Protein AF-0000000078761028 (afdb_homodimer)

Solvent-accessible surface area (backbone atoms only — not comparable to full-atom values): 10478 Å² total; per-residue (Å²): 127,67,37,45,77,44,67,28,71,62,29,51,51,52,59,69,65,50,77,54,60,71,60,47,49,50,52,49,43,47,51,65,65,37,38,23,63,46,59,79,76,40,43,75,42,60,78,96,41,53,74,32,29,34,44,70,53,78,54,96,90,40,52,33,35,38,33,29,37,80,46,75,44,48,38,28,45,30,59,42,62,46,50,54,74,64,35,64,63,52,48,54,72,73,99,128,68,38,45,78,42,68,29,72,62,29,52,51,52,58,69,64,51,77,55,60,70,62,47,50,52,52,48,43,46,51,63,64,36,39,22,60,46,59,80,77,40,45,74,44,61,78,98,42,51,74,32,30,35,43,70,52,79,53,95,90,39,52,33,35,37,32,31,38,80,44,76,46,48,38,28,45,31,58,41,62,45,50,53,75,65,37,64,64,53,46,55,73,72,99

Organism: Enterococcus faecium (strain ATCC BAA-472 / TX0016 / DO) (NCBI:txid333849)

Sequence (190 aa):
MAYEIVPSKHVIKYLKKLKEKPLKEKFLNLIYDEIAIDPYKGEQKTGDLSGIWSSGFKYAGTTYRVAYEIIENKVIPVLLCGTHENFYEQLKKLIMAYEIVPSKHVIKYLKKLKEKPLKEKFLNLIYDEIAIDPYKGEQKTGDLSGIWSSGFKYAGTTYRVAYEIIENKVIPVLLCGTHENFYEQLKKLI

pLDDT: mean 96.74, std 3.89, range [65.5, 98.88]

Secondary structure (DSSP, 8-state):
-PPEEEE-HHHHHHHHH---HHHHHHHHIIIIIIITT-GGGSEE--GGGTTEEEEEEEETTEEEEEEEE-EEEEEEEEEEEEESTTHHHHHHHH-/-PPEEEE-HHHHHHHHH---HHHHHHHHIIIIIIITT-GGGSEE--GGGTT-EEEEEEETTEEEEEEE--EEEEEEEEEEEEESTTHHHHHHHH-

Nearest PDB structures (foldseek):
  3g5o-assembly1_C  TM=7.279E-01  e=5.228E-02  Mycobacterium tuberculosis H37Rv
  5vod-assembly1_E  TM=2.654E-01  e=1.467E+00  Human herpesvirus 5 strain Merlin
  8sok-assembly1_B  TM=3.643E-01  e=9.490E+00  Homo sapiens
  3g5o-assembly1_C  TM=7.276E-01  e=5.228E-02  Mycobacterium tuberculosis H37Rv
  5vod-assembly1_E  TM=2.654E-01  e=1.467E+00  Human herpesvirus 5 strain Merlin

Structure (mmCIF, N/CA/C/O backbone):
data_AF-0000000078761028-model_v1
#
loop_
_entity.id
_entity.type
_entity.pdbx_description
1 polymer 'Addiction module toxin RelE'
#
loop_
_atom_site.group_PDB
_atom_site.id
_atom_site.type_symbol
_atom_site.label_atom_id
_atom_site.label_alt_id
_atom_site.label_comp_id
_atom_site.label_asym_id
_atom_site.label_entity_id
_atom_site.label_seq_id
_atom_site.pdbx_PDB_ins_code
_atom_site.Cartn_x
_atom_site.Cartn_y
_atom_site.Cartn_z
_atom_site.occupancy
_atom_site.B_iso_or_equiv
_atom_site.auth_seq_id
_atom_site.auth_comp_id
_atom_site.auth_asym_id
_atom_site.auth_atom_id
_atom_site.pdbx_PDB_model_num
ATOM 1 N N . MET A 1 1 ? 7.352 0.617 -8.906 1 65.5 1 MET A N 1
ATOM 2 C CA . MET A 1 1 ? 8 -0.235 -7.91 1 65.5 1 MET A CA 1
ATOM 3 C C . MET A 1 1 ? 7.34 -1.606 -7.852 1 65.5 1 MET A C 1
ATOM 5 O O . MET A 1 1 ? 6.145 -1.735 -8.133 1 65.5 1 MET A O 1
ATOM 9 N N . ALA A 1 2 ? 8.219 -2.648 -7.75 1 84.44 2 ALA A N 1
ATOM 10 C CA . ALA A 1 2 ? 7.719 -4.023 -7.77 1 84.44 2 ALA A CA 1
ATOM 11 C C . ALA A 1 2 ? 6.965 -4.352 -6.48 1 84.44 2 ALA A C 1
ATOM 13 O O . ALA A 1 2 ? 7.207 -3.736 -5.441 1 84.44 2 ALA A O 1
ATOM 14 N N . TYR A 1 3 ? 5.824 -5.113 -6.762 1 96.56 3 TYR A N 1
ATOM 15 C 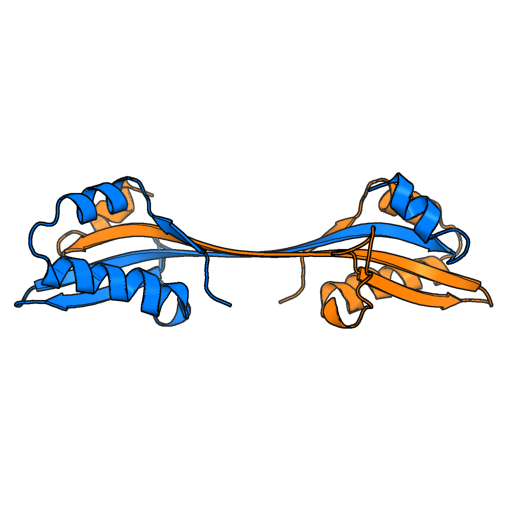CA . TYR A 1 3 ? 5.086 -5.621 -5.609 1 96.56 3 TYR A CA 1
ATOM 16 C C . TYR A 1 3 ? 5.918 -6.641 -4.84 1 96.56 3 TYR A C 1
ATOM 18 O O . TYR A 1 3 ? 6.727 -7.363 -5.426 1 96.56 3 TYR A O 1
ATOM 26 N N . GLU A 1 4 ? 5.762 -6.598 -3.508 1 97 4 GLU A N 1
ATOM 27 C CA . GLU A 1 4 ? 6.312 -7.68 -2.697 1 97 4 GLU A CA 1
ATOM 28 C C . GLU A 1 4 ? 5.492 -8.961 -2.85 1 97 4 GLU A C 1
ATOM 30 O O . GLU A 1 4 ? 4.285 -8.961 -2.609 1 97 4 GLU A O 1
ATOM 35 N N . ILE A 1 5 ? 6.18 -10.039 -3.205 1 98.62 5 ILE A N 1
ATOM 36 C CA . ILE A 1 5 ? 5.512 -11.328 -3.379 1 98.62 5 ILE A CA 1
ATOM 37 C C . ILE A 1 5 ? 5.5 -12.086 -2.053 1 98.62 5 ILE A C 1
ATOM 39 O O . ILE A 1 5 ? 6.531 -12.211 -1.392 1 98.62 5 ILE A O 1
ATOM 43 N N . VAL A 1 6 ? 4.316 -12.625 -1.673 1 98.44 6 VAL A N 1
ATOM 44 C CA . VAL A 1 6 ? 4.152 -13.453 -0.478 1 98.44 6 VAL A CA 1
ATOM 45 C C . VAL A 1 6 ? 3.445 -14.758 -0.84 1 98.44 6 VAL A C 1
ATOM 47 O O . VAL A 1 6 ? 2.217 -14.844 -0.779 1 98.44 6 VAL A O 1
ATOM 50 N N . PRO A 1 7 ? 4.219 -15.727 -1.117 1 98.62 7 PRO A N 1
ATOM 51 C CA . PRO A 1 7 ? 3.615 -17.016 -1.486 1 98.62 7 PRO A CA 1
ATOM 52 C C . PRO A 1 7 ? 3.006 -17.75 -0.292 1 98.62 7 PRO A C 1
ATOM 54 O O . PRO A 1 7 ? 3.564 -17.703 0.808 1 98.62 7 PRO A O 1
ATOM 57 N N . SER A 1 8 ? 1.875 -18.375 -0.513 1 98.31 8 SER A N 1
ATOM 58 C CA . SER A 1 8 ? 1.268 -19.219 0.511 1 98.31 8 SER A CA 1
ATOM 59 C C . SER A 1 8 ? 2.088 -20.484 0.745 1 98.31 8 SER A C 1
ATOM 61 O O . SER A 1 8 ? 2.959 -20.828 -0.06 1 98.31 8 SER A O 1
ATOM 63 N N . LYS A 1 9 ? 1.746 -21.188 1.805 1 97.12 9 LYS A N 1
ATOM 64 C CA . LYS A 1 9 ? 2.41 -22.453 2.074 1 97.12 9 LYS A CA 1
ATOM 65 C C . LYS A 1 9 ? 2.166 -23.453 0.947 1 97.12 9 LYS A C 1
ATOM 67 O O . LYS A 1 9 ? 3.059 -24.219 0.589 1 97.12 9 LYS A O 1
ATOM 72 N N . HIS A 1 10 ? 0.993 -23.391 0.445 1 97.06 10 HIS A N 1
ATOM 73 C CA . HIS A 1 10 ? 0.64 -24.281 -0.651 1 97.06 10 HIS A CA 1
ATOM 74 C C . HIS A 1 10 ? 1.514 -24.031 -1.874 1 97.06 10 HIS A C 1
ATOM 76 O O . HIS A 1 10 ? 1.981 -24.969 -2.516 1 97.06 10 HIS A O 1
ATOM 82 N N . VAL A 1 11 ? 1.75 -22.812 -2.119 1 98.44 11 VAL A N 1
ATOM 83 C CA . VAL A 1 11 ? 2.541 -22.422 -3.281 1 98.44 11 VAL A CA 1
ATOM 84 C C . VAL A 1 11 ? 4.004 -22.812 -3.066 1 98.44 11 VAL A C 1
ATOM 86 O O . VAL A 1 11 ? 4.641 -23.375 -3.963 1 98.44 11 VAL A O 1
ATOM 89 N N . ILE A 1 12 ? 4.469 -22.547 -1.862 1 98.19 12 ILE A N 1
ATOM 90 C CA . ILE A 1 12 ? 5.852 -22.891 -1.537 1 98.19 12 ILE A CA 1
ATOM 91 C C . ILE A 1 12 ? 6.066 -24.391 -1.681 1 98.19 12 ILE A C 1
ATOM 93 O O . ILE A 1 12 ? 7.027 -24.828 -2.32 1 98.19 12 ILE A O 1
ATOM 97 N N . LYS A 1 13 ? 5.191 -25.109 -1.184 1 97.31 13 LYS A N 1
ATOM 98 C CA . LYS A 1 13 ? 5.309 -26.562 -1.24 1 97.31 13 LYS A CA 1
ATOM 99 C C . LYS A 1 13 ? 5.23 -27.062 -2.678 1 97.31 13 LYS A C 1
ATOM 101 O O . LYS A 1 13 ? 6 -27.938 -3.08 1 97.31 13 LYS A O 1
ATOM 106 N N . TYR A 1 14 ? 4.301 -26.547 -3.375 1 97.81 14 TYR A N 1
ATOM 107 C CA . TYR A 1 14 ? 4.113 -2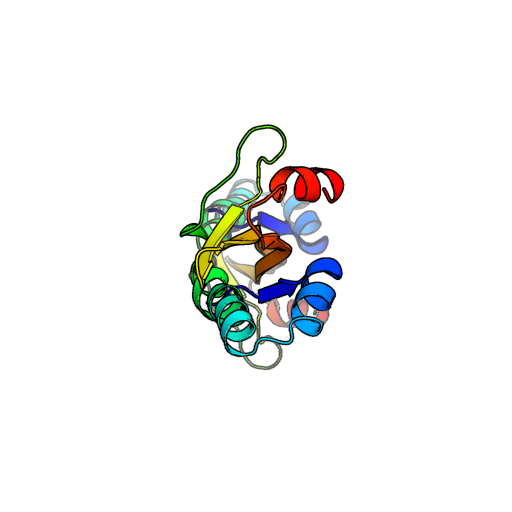6.969 -4.762 1 97.81 14 TYR A CA 1
ATOM 108 C C . TYR A 1 14 ? 5.387 -26.734 -5.574 1 97.81 14 TYR A C 1
ATOM 110 O O . TYR A 1 14 ? 5.852 -27.641 -6.27 1 97.81 14 TYR A O 1
ATOM 118 N N . LEU A 1 15 ? 5.98 -25.625 -5.465 1 97.88 15 LEU A N 1
ATOM 119 C CA . LEU A 1 15 ? 7.148 -25.266 -6.258 1 97.88 15 LEU A CA 1
ATOM 120 C C . LEU A 1 15 ? 8.375 -26.062 -5.82 1 97.88 15 LEU A C 1
ATOM 122 O O . LEU A 1 15 ? 9.211 -26.422 -6.648 1 97.88 15 LEU A O 1
ATOM 126 N N . LYS A 1 16 ? 8.406 -26.297 -4.535 1 96.94 16 LYS A N 1
ATOM 127 C CA . LYS A 1 16 ? 9.531 -27.078 -4.008 1 96.94 16 LYS A CA 1
ATOM 128 C C . LYS A 1 16 ? 9.516 -28.5 -4.539 1 96.94 16 LYS A C 1
ATOM 130 O O . LYS A 1 16 ? 10.57 -29.094 -4.766 1 96.94 16 LYS A O 1
ATOM 135 N N . LYS A 1 17 ? 8.383 -28.922 -4.812 1 96.69 17 LYS A N 1
ATOM 136 C CA . LYS A 1 17 ? 8.219 -30.328 -5.203 1 96.69 17 LYS A CA 1
ATOM 137 C C . LYS A 1 17 ? 8.375 -30.5 -6.711 1 96.69 17 LYS A C 1
ATOM 139 O O . LYS A 1 17 ? 8.539 -31.609 -7.199 1 96.69 17 LYS A O 1
ATOM 144 N N . LEU A 1 18 ? 8.352 -29.5 -7.336 1 96.5 18 LEU A N 1
ATOM 145 C CA . LEU A 1 18 ? 8.438 -29.578 -8.789 1 96.5 18 LEU A CA 1
ATOM 146 C C . LEU A 1 18 ? 9.836 -30 -9.234 1 96.5 18 LEU A C 1
ATOM 148 O O . LEU A 1 18 ? 10.805 -29.281 -9.008 1 96.5 18 LEU A O 1
ATOM 152 N N . LYS A 1 19 ? 9.953 -31.062 -9.891 1 95 19 LYS A N 1
ATOM 153 C CA . LYS A 1 19 ? 11.242 -31.641 -10.289 1 95 19 LYS A CA 1
ATOM 154 C C . LYS A 1 19 ? 11.656 -31.141 -11.672 1 95 19 LYS A C 1
ATOM 156 O O . LYS A 1 19 ? 12.852 -31.031 -11.969 1 95 19 LYS A O 1
ATOM 161 N N . GLU A 1 20 ? 10.672 -30.875 -12.445 1 96.69 20 GLU A N 1
ATOM 162 C CA . GLU A 1 20 ? 10.953 -30.391 -13.797 1 96.69 20 GLU A CA 1
ATOM 163 C C . GLU A 1 20 ? 11.422 -28.938 -13.773 1 96.69 20 GLU A C 1
ATOM 165 O O . GLU A 1 20 ? 10.609 -28.016 -13.656 1 96.69 20 GLU A O 1
ATOM 170 N N . LYS A 1 21 ? 12.641 -28.688 -14.008 1 97 21 LYS A N 1
ATOM 171 C CA . LYS A 1 21 ? 13.281 -27.391 -13.82 1 97 21 LYS A CA 1
ATOM 172 C C . LYS A 1 21 ? 12.688 -26.344 -14.773 1 97 21 LYS A C 1
ATOM 174 O O . LYS A 1 21 ? 12.367 -25.234 -14.359 1 97 21 LYS A O 1
ATOM 179 N N . PRO A 1 22 ? 12.523 -26.719 -16.016 1 97.88 22 PRO A N 1
ATOM 180 C CA . PRO A 1 22 ? 11.969 -25.719 -16.922 1 97.88 22 PRO A CA 1
ATOM 181 C C . PRO A 1 22 ? 10.57 -25.266 -16.5 1 97.88 22 PRO A C 1
ATOM 183 O O . PRO A 1 22 ? 10.242 -24.078 -16.625 1 97.88 22 PRO A O 1
ATOM 186 N N . LEU A 1 23 ? 9.805 -26.188 -16.109 1 98.19 23 LEU A N 1
ATOM 187 C CA . LEU A 1 23 ? 8.469 -25.859 -15.633 1 98.19 23 LEU A CA 1
ATOM 188 C C . LEU A 1 23 ? 8.539 -24.953 -14.398 1 98.19 23 LEU A C 1
ATOM 190 O O . LEU A 1 23 ? 7.816 -23.953 -14.312 1 98.19 23 LEU A O 1
ATOM 194 N N . LYS A 1 24 ? 9.359 -25.25 -13.492 1 98.25 24 LYS A N 1
ATOM 195 C CA . LYS A 1 24 ? 9.547 -24.438 -12.297 1 98.25 24 LYS A CA 1
ATOM 196 C C . LYS A 1 24 ? 9.953 -23.016 -12.656 1 98.25 24 LYS A C 1
ATOM 198 O O . LYS A 1 24 ? 9.438 -22.062 -12.086 1 98.25 24 LYS A O 1
ATOM 203 N N . GLU A 1 25 ? 10.82 -22.938 -13.602 1 98.19 25 GLU A N 1
ATOM 204 C CA . GLU A 1 25 ? 11.289 -21.625 -14.039 1 98.19 25 GLU A CA 1
ATOM 205 C C . GLU A 1 25 ? 10.156 -20.797 -14.633 1 98.19 25 GLU A C 1
ATOM 207 O O . GLU A 1 25 ? 10.109 -19.578 -14.461 1 98.19 25 GLU A O 1
ATOM 212 N N . LYS A 1 26 ? 9.312 -21.469 -15.297 1 98.62 26 LYS A N 1
ATOM 213 C CA . LYS A 1 26 ? 8.164 -20.766 -15.852 1 98.62 26 LYS A CA 1
ATOM 214 C C . LYS A 1 26 ? 7.289 -20.172 -14.75 1 98.62 26 LYS A C 1
ATOM 216 O O . LYS A 1 26 ? 6.828 -19.031 -14.859 1 98.62 26 LYS A O 1
ATOM 221 N N . PHE A 1 27 ? 7.062 -20.938 -13.734 1 98.75 27 PHE A N 1
ATOM 222 C CA . PHE A 1 27 ? 6.305 -20.438 -12.594 1 98.75 27 PHE A CA 1
ATOM 223 C C . PHE A 1 27 ? 7.012 -19.234 -11.969 1 98.75 27 PHE A C 1
ATOM 225 O O . PHE A 1 27 ? 6.387 -18.203 -11.719 1 98.75 27 PHE A O 1
ATOM 232 N N . LEU A 1 28 ? 8.266 -19.375 -11.766 1 98.38 28 LEU A N 1
ATOM 233 C CA . LEU A 1 28 ? 9.031 -18.328 -11.102 1 98.38 28 LEU A CA 1
ATOM 234 C C . LEU A 1 28 ? 9.055 -17.047 -11.938 1 98.38 28 LEU A C 1
ATOM 236 O O . LEU A 1 28 ? 8.898 -15.953 -11.406 1 98.38 28 LEU A O 1
ATOM 240 N N . ASN A 1 29 ? 9.219 -17.219 -13.195 1 98.62 29 ASN A N 1
ATOM 241 C CA . ASN A 1 29 ? 9.195 -16.062 -14.086 1 98.62 29 ASN A CA 1
ATOM 242 C C . ASN A 1 29 ? 7.836 -15.359 -14.047 1 98.62 29 ASN A C 1
ATOM 244 O O . ASN A 1 29 ? 7.77 -14.133 -13.969 1 98.62 29 ASN A O 1
ATOM 248 N N . LEU A 1 30 ? 6.793 -16.141 -14.109 1 98.75 30 LEU A N 1
ATOM 249 C CA . LEU A 1 30 ? 5.457 -15.562 -14.07 1 98.75 30 LEU A CA 1
ATOM 250 C C . LEU A 1 30 ? 5.234 -14.797 -12.773 1 98.75 30 LEU A C 1
ATOM 252 O O . LEU A 1 30 ? 4.742 -13.664 -12.797 1 98.75 30 LEU A O 1
ATOM 256 N N . ILE A 1 31 ? 5.652 -15.359 -11.672 1 98.62 31 ILE A N 1
ATOM 257 C CA . ILE A 1 31 ? 5.352 -14.797 -10.359 1 98.62 31 ILE A CA 1
ATOM 258 C C . ILE A 1 31 ? 6.246 -13.586 -10.094 1 98.62 31 ILE A C 1
ATOM 260 O O . ILE A 1 31 ? 5.754 -12.508 -9.742 1 98.62 31 ILE A O 1
ATOM 264 N N . TYR A 1 32 ? 7.516 -13.672 -10.414 1 98.19 32 TYR A N 1
ATOM 265 C CA . TYR A 1 32 ? 8.453 -12.672 -9.906 1 98.19 32 TYR A CA 1
ATOM 266 C C . TYR A 1 32 ? 8.828 -11.672 -10.992 1 98.19 32 TYR A C 1
ATOM 268 O O . TYR A 1 32 ? 9.242 -10.547 -10.695 1 98.19 32 TYR A O 1
ATOM 276 N N . ASP A 1 33 ? 8.609 -12.039 -12.211 1 97.81 33 ASP A N 1
ATOM 277 C CA . ASP A 1 33 ? 9.008 -11.148 -13.289 1 97.81 33 ASP A CA 1
ATOM 278 C C . ASP A 1 33 ? 7.793 -10.516 -13.961 1 97.81 33 ASP A C 1
ATOM 280 O O . ASP A 1 33 ? 7.914 -9.492 -14.641 1 97.81 33 ASP A O 1
ATOM 284 N N . GLU A 1 34 ? 6.719 -11.125 -13.805 1 98.25 34 GLU A N 1
ATOM 285 C CA . GLU A 1 34 ? 5.539 -10.578 -14.469 1 98.25 34 GLU A CA 1
ATOM 286 C C . GLU A 1 34 ? 4.535 -10.047 -13.453 1 98.25 34 GLU A C 1
ATOM 288 O O . GLU A 1 34 ? 4.309 -8.836 -13.375 1 98.25 34 GLU A O 1
ATOM 293 N N . ILE A 1 35 ? 4.078 -10.883 -12.578 1 98.5 35 ILE A N 1
ATOM 294 C CA . ILE A 1 35 ? 3.035 -10.492 -11.633 1 98.5 35 ILE A CA 1
ATOM 295 C C . ILE A 1 35 ? 3.578 -9.445 -10.664 1 98.5 35 ILE A C 1
ATOM 297 O O . ILE A 1 35 ? 2.91 -8.445 -10.391 1 98.5 35 ILE A O 1
ATOM 301 N N . ALA A 1 36 ? 4.762 -9.672 -10.234 1 98.25 36 ALA A N 1
ATOM 302 C CA . ALA A 1 36 ? 5.367 -8.734 -9.289 1 98.25 36 ALA A CA 1
ATOM 303 C C . ALA A 1 36 ? 5.496 -7.344 -9.898 1 98.25 36 ALA A C 1
ATOM 305 O O . ALA A 1 36 ? 5.461 -6.34 -9.188 1 98.25 36 ALA A O 1
ATOM 306 N N . ILE A 1 37 ? 5.637 -7.262 -11.203 1 97.12 37 ILE A N 1
ATOM 307 C CA . ILE A 1 37 ? 5.898 -6 -11.891 1 97.12 37 ILE A CA 1
ATOM 308 C C . ILE A 1 37 ? 4.574 -5.336 -12.266 1 97.12 37 ILE A C 1
ATOM 310 O O . ILE A 1 37 ? 4.387 -4.137 -12.031 1 97.12 37 ILE A O 1
ATOM 314 N N . ASP A 1 38 ? 3.695 -6.121 -12.82 1 97.44 38 ASP A N 1
ATOM 315 C CA . ASP A 1 38 ? 2.377 -5.617 -13.195 1 97.44 38 ASP A CA 1
ATOM 316 C C . ASP A 1 38 ? 1.302 -6.68 -12.992 1 97.44 38 ASP A C 1
ATOM 318 O O . ASP A 1 38 ? 0.923 -7.379 -13.93 1 97.44 38 ASP A O 1
ATOM 322 N N . PRO A 1 39 ? 0.761 -6.645 -11.789 1 98.12 39 PRO A N 1
ATOM 323 C CA . PRO A 1 39 ? -0.219 -7.684 -11.469 1 98.12 39 PRO A CA 1
ATOM 324 C C . PRO A 1 39 ? -1.55 -7.48 -12.188 1 98.12 39 PRO A C 1
ATOM 326 O O . PRO A 1 39 ? -2.377 -8.398 -12.234 1 98.12 39 PRO A O 1
ATOM 329 N N . TYR A 1 40 ? -1.711 -6.359 -12.797 1 97.69 40 TYR A N 1
ATOM 330 C CA . TYR A 1 40 ? -3.004 -6.043 -13.391 1 97.69 40 TYR A CA 1
ATOM 331 C C . TYR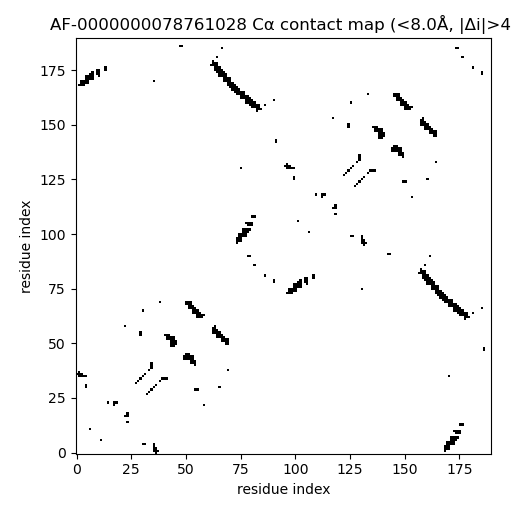 A 1 40 ? -3.109 -6.609 -14.805 1 97.69 40 TYR A C 1
ATOM 333 O O . TYR A 1 40 ? -4.148 -6.477 -15.453 1 97.69 40 TYR A O 1
ATOM 341 N N . LYS A 1 41 ? -2.07 -7.281 -15.219 1 97.75 41 LYS A N 1
ATOM 342 C CA . LYS A 1 41 ? -2.109 -7.953 -16.516 1 97.75 41 LYS A CA 1
ATOM 343 C C . LYS A 1 41 ? -2.896 -9.258 -16.438 1 97.75 41 LYS A C 1
ATOM 345 O O . LYS A 1 41 ? -3.293 -9.812 -17.453 1 97.75 41 LYS A O 1
ATOM 350 N N . GLY A 1 42 ? -3.043 -9.711 -15.211 1 98.25 42 GLY A N 1
ATOM 351 C CA . GLY A 1 42 ? -3.834 -10.922 -15.023 1 98.25 42 GLY A CA 1
ATOM 352 C C . GLY A 1 42 ? -5.324 -10.68 -15.172 1 98.25 42 GLY A C 1
ATOM 353 O O . GLY A 1 42 ? -5.75 -9.602 -15.578 1 98.25 42 GLY A O 1
ATOM 354 N N . GLU A 1 43 ? -6.016 -11.75 -14.852 1 97.88 43 GLU A N 1
ATOM 355 C CA . GLU A 1 43 ? -7.469 -11.688 -14.953 1 97.88 43 GLU A CA 1
ATOM 356 C C . GLU A 1 43 ? -8.125 -11.625 -13.578 1 97.88 43 GLU A C 1
ATOM 358 O O . GLU A 1 43 ? -7.84 -12.453 -12.711 1 97.88 43 GLU A O 1
ATOM 363 N N . GLN A 1 44 ? -9.031 -10.656 -13.445 1 97.81 44 GLN A N 1
ATOM 364 C CA . GLN A 1 44 ? -9.781 -10.578 -12.195 1 97.81 44 GLN A CA 1
ATOM 365 C C . GLN A 1 44 ? -10.977 -11.531 -12.211 1 97.81 44 GLN A C 1
ATOM 367 O O . GLN A 1 44 ? -11.758 -11.547 -13.164 1 97.81 44 GLN A O 1
ATOM 372 N N . LYS A 1 45 ? -11.148 -12.234 -11.133 1 97.31 45 LYS A N 1
ATOM 373 C CA . LYS A 1 45 ? -12.258 -13.172 -11.023 1 97.31 45 LYS A CA 1
ATOM 374 C C . LYS A 1 45 ? -13.5 -12.484 -10.453 1 97.31 45 LYS A C 1
ATOM 376 O O . LYS A 1 45 ? -13.422 -11.359 -9.961 1 97.31 45 LYS A O 1
ATOM 381 N N . THR A 1 46 ? -14.609 -13.172 -10.641 1 95.88 46 THR A N 1
ATOM 382 C CA . THR A 1 46 ? -15.883 -12.609 -10.203 1 95.88 46 THR A CA 1
ATOM 383 C C . THR A 1 46 ? -16.641 -13.594 -9.32 1 95.88 46 THR A C 1
ATOM 385 O O . THR A 1 46 ? -16.141 -14.688 -9.031 1 95.88 46 THR A O 1
ATOM 388 N N . GLY A 1 47 ? -17.734 -13.109 -8.781 1 94.81 47 GLY A N 1
ATOM 389 C CA . GLY A 1 47 ? -18.547 -13.992 -7.949 1 94.81 47 GLY A CA 1
ATOM 390 C C . GLY A 1 47 ? -17.875 -14.32 -6.621 1 94.81 47 GLY A C 1
ATOM 391 O O . GLY A 1 47 ? -17.406 -13.422 -5.922 1 94.81 47 GLY A O 1
ATOM 392 N N . ASP A 1 48 ? -17.844 -15.664 -6.344 1 94 48 ASP A N 1
ATOM 393 C CA . ASP A 1 48 ? -17.297 -16.125 -5.074 1 94 48 ASP A CA 1
ATOM 394 C C . ASP A 1 48 ? -15.797 -15.852 -4.98 1 94 48 ASP A C 1
ATOM 396 O O . ASP A 1 48 ? -15.219 -15.883 -3.893 1 94 48 ASP A O 1
ATOM 400 N N . LEU A 1 49 ? -15.203 -15.523 -6.133 1 96.12 49 LEU A N 1
ATOM 401 C CA . LEU A 1 49 ? -13.758 -15.328 -6.164 1 96.12 49 LEU A CA 1
ATOM 402 C C . LEU A 1 49 ? -13.414 -13.867 -6.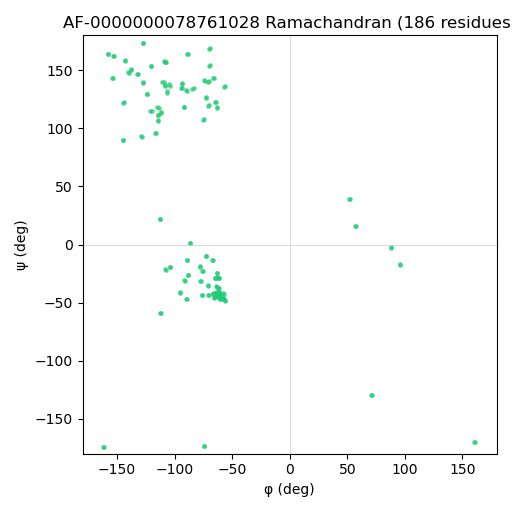426 1 96.12 49 LEU A C 1
ATOM 404 O O . LEU A 1 49 ? -12.297 -13.555 -6.863 1 96.12 49 LEU A O 1
ATOM 408 N N . SER A 1 50 ? -14.375 -13.016 -6.121 1 95.44 50 SER A N 1
ATOM 409 C CA . SER A 1 50 ? -14.141 -11.586 -6.289 1 95.44 50 SER A CA 1
ATOM 410 C C . SER A 1 50 ? -12.922 -11.133 -5.492 1 95.44 50 SER A C 1
ATOM 412 O O . SER A 1 50 ? -12.734 -11.547 -4.348 1 95.44 50 SER A O 1
ATOM 414 N N . GLY A 1 51 ? -12.078 -10.297 -6.152 1 96.12 51 GLY A N 1
ATOM 415 C CA . GLY A 1 51 ? -10.867 -9.805 -5.508 1 96.12 51 GLY A CA 1
ATOM 416 C C . GLY A 1 51 ? -9.633 -10.617 -5.852 1 96.12 51 GLY A C 1
ATOM 417 O O . GLY A 1 51 ? -8.508 -10.164 -5.621 1 96.12 51 GLY A O 1
ATOM 418 N N . ILE A 1 52 ? -9.914 -11.812 -6.379 1 98.06 52 ILE A N 1
ATOM 419 C CA . ILE A 1 52 ? -8.805 -12.68 -6.75 1 98.06 52 ILE A CA 1
ATOM 420 C C . ILE A 1 52 ? -8.461 -12.484 -8.227 1 98.06 52 ILE A C 1
ATOM 422 O O . ILE A 1 52 ? -9.352 -12.281 -9.055 1 98.06 52 ILE A O 1
ATOM 426 N N . TRP A 1 53 ? -7.184 -12.453 -8.477 1 98.69 53 TRP A N 1
ATOM 427 C CA . TRP A 1 53 ? -6.66 -12.398 -9.836 1 98.69 53 TRP A CA 1
ATOM 428 C C . TRP A 1 53 ? -6.02 -13.727 -10.227 1 98.69 53 TRP A C 1
ATOM 430 O O . TRP A 1 53 ? -5.633 -14.516 -9.359 1 98.69 53 TRP A O 1
ATOM 440 N N . SER A 1 54 ? -5.922 -14.008 -11.492 1 98.62 54 SER A N 1
ATOM 441 C CA . SER A 1 54 ? -5.238 -15.203 -11.984 1 98.62 54 SER A CA 1
ATOM 442 C C . SER A 1 54 ? -4.426 -14.898 -13.234 1 98.62 54 SER A C 1
ATOM 444 O O . SER A 1 54 ? -4.773 -14 -14.008 1 98.62 54 SER A O 1
ATOM 446 N N . SER A 1 55 ? -3.371 -15.547 -13.414 1 98.62 55 SER A N 1
ATOM 447 C CA . SER A 1 55 ? -2.514 -15.578 -14.594 1 98.62 55 SER A CA 1
ATOM 448 C C . SER A 1 55 ? -1.952 -16.969 -14.844 1 98.62 55 SER A C 1
ATOM 450 O O . SER A 1 55 ? -1.981 -17.828 -13.953 1 98.62 55 SER A O 1
ATOM 452 N N . GLY A 1 56 ? -1.553 -17.219 -16.062 1 98.5 56 GLY A N 1
ATOM 453 C CA . GLY A 1 56 ? -1.093 -18.578 -16.328 1 98.5 56 GLY A CA 1
ATOM 454 C C . GLY A 1 56 ? -0.264 -18.672 -17.609 1 98.5 56 GLY A C 1
ATOM 455 O O . GLY A 1 56 ? 0.078 -17.656 -18.203 1 98.5 56 GLY A O 1
ATOM 456 N N . PHE A 1 57 ? 0.073 -19.906 -17.938 1 98.5 57 PHE A N 1
ATOM 457 C CA . PHE A 1 57 ? 0.857 -20.234 -19.125 1 98.5 57 PHE A CA 1
ATOM 458 C C . PHE A 1 57 ? 0.62 -21.688 -19.531 1 98.5 57 PHE A C 1
ATOM 460 O O . PHE A 1 57 ? 0.036 -22.469 -18.781 1 98.5 57 PHE A O 1
ATOM 467 N N . LYS A 1 58 ? 1.049 -21.922 -20.828 1 98.25 58 LYS A N 1
ATOM 468 C CA . LYS A 1 58 ? 1.041 -23.281 -21.328 1 98.25 58 LYS A CA 1
ATOM 469 C C . LYS A 1 58 ? 2.453 -23.875 -21.375 1 98.25 58 LYS A C 1
ATOM 471 O O . LYS A 1 58 ? 3.406 -23.172 -21.719 1 98.25 58 LYS A O 1
ATOM 476 N N . TYR A 1 59 ? 2.467 -25.172 -20.906 1 97.62 59 TYR A N 1
ATOM 477 C CA . TYR A 1 59 ? 3.727 -25.906 -20.953 1 97.62 59 TYR A CA 1
ATOM 478 C C . TYR A 1 59 ? 3.486 -27.391 -21.281 1 97.62 59 TYR A C 1
ATOM 480 O O . TYR A 1 59 ? 2.736 -28.062 -20.562 1 97.62 59 TYR A O 1
ATOM 488 N N . ALA A 1 60 ? 4.098 -27.844 -22.328 1 96.75 60 ALA A N 1
ATOM 489 C CA . ALA A 1 60 ? 4.027 -29.234 -22.75 1 96.75 60 ALA A CA 1
ATOM 490 C C . ALA A 1 60 ? 2.578 -29.703 -22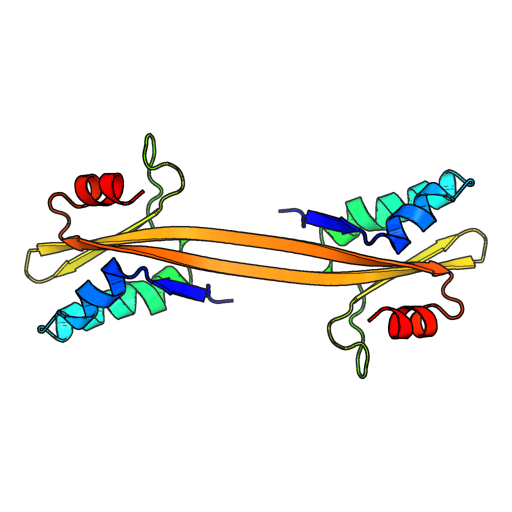.844 1 96.75 60 ALA A C 1
ATOM 492 O O . ALA A 1 60 ? 2.232 -30.766 -22.328 1 96.75 60 ALA A O 1
ATOM 493 N N . GLY A 1 61 ? 1.8 -28.922 -23.281 1 97.19 61 GLY A N 1
ATOM 494 C CA . GLY A 1 61 ? 0.418 -29.281 -23.578 1 97.19 61 GLY A CA 1
ATOM 495 C C . GLY A 1 61 ? -0.502 -29.109 -22.375 1 97.19 61 GLY A C 1
ATOM 496 O O . GLY A 1 61 ? -1.712 -29.312 -22.484 1 97.19 61 GLY A O 1
ATOM 497 N N . THR A 1 62 ? 0.11 -28.719 -21.312 1 97.94 62 THR A N 1
ATOM 498 C CA . THR A 1 62 ? -0.682 -28.547 -20.094 1 97.94 62 THR A CA 1
ATOM 499 C C . THR A 1 62 ? -0.794 -27.078 -19.734 1 97.94 62 THR A C 1
ATOM 501 O O . THR A 1 62 ? 0.167 -26.312 -19.875 1 97.94 62 THR A O 1
ATOM 504 N N . THR A 1 63 ? -2.023 -26.672 -19.266 1 98.25 63 THR A N 1
ATOM 505 C CA . THR A 1 63 ? -2.227 -25.297 -18.828 1 98.25 63 THR A CA 1
ATOM 506 C C . THR A 1 63 ? -2.018 -25.188 -17.312 1 98.25 63 THR A C 1
ATOM 508 O O . THR A 1 63 ? -2.512 -26.016 -16.547 1 98.25 63 THR A O 1
ATOM 511 N N . TYR A 1 64 ? -1.25 -24.125 -16.906 1 98.69 64 TYR A N 1
ATOM 512 C CA . TYR A 1 64 ? -0.971 -23.859 -15.492 1 98.69 64 TYR A CA 1
ATOM 513 C C . TYR A 1 64 ? -1.485 -22.484 -15.078 1 98.69 64 TYR A C 1
ATOM 515 O O . TYR A 1 64 ? -1.621 -21.594 -15.922 1 98.69 64 TYR A O 1
ATOM 523 N N . ARG A 1 65 ? -1.799 -22.312 -13.781 1 98.56 65 ARG A N 1
ATOM 524 C CA . ARG A 1 65 ? -2.365 -21.062 -13.266 1 98.56 65 ARG A CA 1
ATOM 525 C C . ARG A 1 65 ? -1.727 -20.688 -11.938 1 98.56 65 ARG A C 1
ATOM 527 O O . ARG A 1 65 ? -1.286 -21.547 -11.18 1 98.56 65 ARG A O 1
ATOM 534 N N . VAL A 1 66 ? -1.725 -19.391 -11.766 1 98.81 66 VAL A N 1
ATOM 535 C CA . VAL A 1 66 ? -1.384 -18.766 -10.492 1 98.81 66 VAL A CA 1
ATOM 536 C C . VAL A 1 66 ? -2.521 -17.859 -10.039 1 98.81 66 VAL A C 1
ATOM 538 O O . VAL A 1 66 ? -3.018 -17.047 -10.82 1 98.81 66 VAL A O 1
ATOM 541 N N . ALA A 1 67 ? -2.959 -18.016 -8.812 1 98.88 67 ALA A N 1
ATOM 542 C CA . ALA A 1 67 ? -3.959 -17.125 -8.211 1 98.88 67 ALA A CA 1
ATOM 543 C C . ALA A 1 67 ? -3.334 -16.234 -7.148 1 98.88 67 ALA A C 1
ATOM 545 O O . ALA A 1 67 ? -2.504 -16.688 -6.355 1 98.88 67 ALA A O 1
ATOM 546 N N . TYR A 1 68 ? -3.76 -14.945 -7.211 1 98.81 68 TYR A N 1
ATOM 547 C CA . TYR A 1 68 ? -3.135 -14.008 -6.289 1 98.81 68 TYR A CA 1
ATOM 548 C C . TYR A 1 68 ? -4.07 -12.844 -5.977 1 98.81 68 TYR A C 1
ATOM 550 O O . TYR A 1 68 ? -5.078 -12.648 -6.66 1 98.81 68 TYR A O 1
ATOM 558 N N . GLU A 1 69 ? -3.77 -12.172 -4.941 1 98.44 69 GLU A N 1
ATOM 559 C CA . GLU A 1 69 ? -4.43 -10.922 -4.594 1 98.44 69 GLU A CA 1
ATOM 560 C C . GLU A 1 69 ? -3.504 -9.727 -4.809 1 98.44 69 GLU A C 1
ATOM 562 O O . GLU A 1 69 ? -2.285 -9.891 -4.906 1 98.44 69 GLU A O 1
ATOM 567 N N . ILE A 1 70 ? -4.129 -8.562 -4.992 1 97.56 70 ILE A N 1
ATOM 568 C CA . ILE A 1 70 ? -3.389 -7.309 -5.047 1 97.56 70 ILE A CA 1
ATOM 569 C C . ILE A 1 70 ? -3.77 -6.434 -3.854 1 97.56 70 ILE A C 1
ATOM 571 O O . ILE A 1 70 ? -4.922 -6.012 -3.73 1 97.56 70 ILE A O 1
ATOM 575 N N . ILE A 1 71 ? -2.801 -6.266 -2.957 1 95.62 71 ILE A N 1
ATOM 576 C CA . ILE A 1 71 ? -3.039 -5.453 -1.766 1 95.62 71 ILE A CA 1
ATOM 577 C C . ILE A 1 71 ? -2.197 -4.18 -1.832 1 95.62 71 ILE A C 1
ATOM 579 O O . ILE A 1 71 ? -0.966 -4.242 -1.844 1 95.62 71 ILE A O 1
ATOM 583 N N . GLU A 1 72 ? -2.887 -3.092 -1.95 1 93 72 GLU A N 1
ATOM 584 C CA . GLU A 1 72 ? -2.24 -1.782 -1.943 1 93 72 GLU A CA 1
ATOM 585 C C . GLU A 1 72 ? -2.752 -0.919 -0.794 1 93 72 GLU A C 1
ATOM 587 O O . GLU A 1 72 ? -3.957 -0.68 -0.68 1 93 72 GLU A O 1
ATOM 592 N N . ASN A 1 73 ? -1.812 -0.672 0.069 1 92.62 73 ASN A N 1
ATOM 593 C CA . ASN A 1 73 ? -2.137 0.235 1.164 1 92.62 73 ASN A CA 1
ATOM 594 C C . ASN A 1 73 ? -1.343 1.535 1.068 1 92.62 73 ASN A C 1
ATOM 596 O O . ASN A 1 73 ? -0.127 1.512 0.867 1 92.62 73 ASN A O 1
ATOM 600 N N . LYS A 1 74 ? -2.072 2.57 0.916 1 95.12 74 LYS A N 1
ATOM 601 C CA . LYS A 1 74 ? -1.5 3.912 0.934 1 95.12 74 LYS A CA 1
ATOM 602 C C . LYS A 1 74 ? -1.998 4.707 2.139 1 95.12 74 LYS A C 1
ATOM 604 O O . LYS A 1 74 ? -3.154 5.133 2.172 1 95.12 74 LYS A O 1
ATOM 609 N N . VAL A 1 75 ? -1.125 4.906 3.15 1 97.38 75 VAL A N 1
ATOM 610 C CA . VAL A 1 75 ? -1.54 5.512 4.41 1 97.38 75 VAL A CA 1
ATOM 611 C C . VAL A 1 75 ? -0.619 6.684 4.75 1 97.38 75 VAL A C 1
ATOM 613 O O . VAL A 1 75 ? 0.598 6.594 4.57 1 97.38 75 VAL A O 1
ATOM 616 N N . ILE A 1 76 ? -1.21 7.719 5.234 1 98.38 76 ILE A N 1
ATOM 617 C CA . ILE A 1 76 ? -0.467 8.883 5.703 1 98.38 76 ILE A CA 1
ATOM 618 C C . ILE A 1 76 ? -0.693 9.07 7.199 1 98.38 76 ILE A C 1
ATOM 620 O O . ILE A 1 76 ? -1.688 9.672 7.613 1 98.38 76 ILE A O 1
ATOM 624 N N . PRO A 1 77 ? 0.22 8.562 8.078 1 98.5 77 PRO A N 1
ATOM 625 C CA . PRO A 1 77 ? 0.234 9.023 9.469 1 98.5 77 PRO A CA 1
ATOM 626 C C . PRO A 1 77 ? 0.57 10.508 9.594 1 98.5 77 PRO A C 1
ATOM 628 O O . PRO A 1 77 ? 1.643 10.938 9.172 1 98.5 77 PRO A O 1
ATOM 631 N N . VAL A 1 78 ? -0.339 11.234 10.109 1 98.81 78 VAL A N 1
ATOM 632 C CA . VAL A 1 78 ? -0.065 12.633 10.43 1 98.81 78 VAL A CA 1
ATOM 633 C C . VAL A 1 78 ? 0.418 12.75 11.875 1 98.81 78 VAL A C 1
ATOM 635 O O . VAL A 1 78 ? -0.331 12.461 12.812 1 98.81 78 VAL A O 1
ATOM 638 N N . LEU A 1 79 ? 1.58 13.211 12.039 1 98.62 79 LEU A N 1
ATOM 639 C CA . LEU A 1 79 ? 2.301 13.039 13.297 1 98.62 79 LEU A CA 1
ATOM 640 C C . LEU A 1 79 ? 2.121 14.25 14.203 1 98.62 79 LEU A C 1
ATOM 642 O O . LEU A 1 79 ? 1.946 14.109 15.414 1 98.62 79 LEU A O 1
ATOM 646 N N . LEU A 1 80 ? 2.166 15.422 13.641 1 98.5 80 LEU A N 1
ATOM 647 C CA . LEU A 1 80 ? 2.143 16.656 14.406 1 98.5 80 LEU A CA 1
ATOM 648 C C . LEU A 1 80 ? 1.582 17.812 13.57 1 98.5 80 LEU A C 1
ATOM 650 O O . LEU A 1 80 ? 1.798 17.859 12.359 1 98.5 80 LEU A O 1
ATOM 654 N N . CYS A 1 81 ? 0.894 18.609 14.172 1 98.25 81 CYS A N 1
ATOM 655 C CA . CYS A 1 81 ? 0.446 19.875 13.625 1 98.25 81 CYS A CA 1
ATOM 656 C C . CYS A 1 81 ? 0.692 21.016 14.625 1 98.25 81 CYS A C 1
ATOM 658 O O . CYS A 1 81 ? 0.627 20.797 15.836 1 98.25 81 CYS A O 1
ATOM 660 N N . GLY A 1 82 ? 0.986 22.172 14.094 1 97.94 82 GLY A N 1
ATOM 661 C CA . GLY A 1 82 ? 1.165 23.312 14.969 1 97.94 82 GLY A CA 1
ATOM 662 C C . GLY A 1 82 ? 1.937 24.453 14.32 1 97.94 82 GLY A C 1
ATOM 663 O O . GLY A 1 82 ? 2.137 24.453 13.109 1 97.94 82 GLY A O 1
ATOM 664 N N . THR A 1 83 ? 2.309 25.422 15.125 1 97.88 83 THR A N 1
ATOM 665 C CA . THR A 1 83 ? 3.117 26.531 14.633 1 97.88 83 THR A CA 1
ATOM 666 C C . THR A 1 83 ? 4.531 26.062 14.305 1 97.88 83 THR A C 1
ATOM 668 O O . THR A 1 83 ? 5.016 25.078 14.867 1 97.88 83 THR A O 1
ATOM 671 N N . HIS A 1 84 ? 5.137 26.781 13.406 1 96.31 84 HIS A N 1
ATOM 672 C CA . HIS A 1 84 ? 6.492 26.469 12.969 1 96.31 84 HIS A CA 1
ATOM 673 C C . HIS A 1 84 ? 7.48 26.594 14.125 1 96.31 84 HIS A C 1
ATOM 675 O O . HIS A 1 84 ? 8.469 25.859 14.188 1 96.31 84 HIS A O 1
ATOM 681 N N . GLU A 1 85 ? 7.059 27.375 15.008 1 95.44 85 GLU A N 1
ATOM 682 C CA . GLU A 1 85 ? 7.953 27.625 16.125 1 95.44 85 GLU A CA 1
ATOM 683 C C . GLU A 1 85 ? 8.188 26.344 16.938 1 95.44 85 GLU A C 1
ATOM 685 O O . GLU A 1 85 ? 7.238 25.719 17.406 1 95.44 85 GLU A O 1
ATOM 690 N N . ASN A 1 86 ? 9.391 25.828 17.156 1 94.75 86 ASN A N 1
ATOM 691 C CA . ASN A 1 86 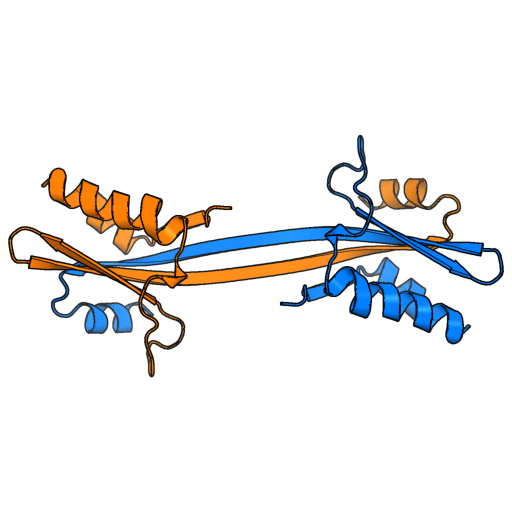? 9.844 24.656 17.891 1 94.75 86 ASN A CA 1
ATOM 692 C C . ASN A 1 86 ? 9.195 23.375 17.359 1 94.75 86 ASN A C 1
ATOM 694 O O . ASN A 1 86 ? 9.109 22.375 18.062 1 94.75 86 ASN A O 1
ATOM 698 N N . PHE A 1 87 ? 8.688 23.516 16.266 1 97.12 87 PHE A N 1
ATOM 699 C CA . PHE A 1 87 ? 7.918 22.438 15.672 1 97.12 87 PHE A CA 1
ATOM 700 C C . PHE A 1 87 ? 8.758 21.156 15.57 1 97.12 87 PHE A C 1
ATOM 702 O O . PHE A 1 87 ? 8.344 20.094 16.031 1 97.12 87 PHE A O 1
ATOM 709 N N . TYR A 1 88 ? 9.938 21.266 15.055 1 95.88 88 TYR A N 1
ATOM 710 C CA . TYR A 1 88 ? 10.742 20.078 14.789 1 95.88 88 TYR A CA 1
ATOM 711 C C . TYR A 1 88 ? 11.367 19.531 16.078 1 95.88 88 TYR A C 1
ATOM 713 O O . TYR A 1 88 ? 11.594 18.328 16.203 1 95.88 88 TYR A O 1
ATOM 721 N N . GLU A 1 89 ? 11.648 20.453 16.969 1 95.81 89 GLU A N 1
ATOM 722 C CA . GLU A 1 89 ? 12.062 20 18.281 1 95.81 89 GLU A CA 1
ATOM 723 C C . GLU A 1 89 ? 10.984 19.125 18.922 1 95.81 89 GLU A C 1
ATOM 725 O O . GLU A 1 89 ? 11.281 18.062 19.484 1 95.81 89 GLU A O 1
ATOM 730 N N . GLN A 1 90 ? 9.773 19.594 18.812 1 96.06 90 GLN A N 1
ATOM 731 C CA . GLN A 1 90 ? 8.641 18.828 19.328 1 96.06 90 GLN A CA 1
ATOM 732 C C . GLN A 1 90 ? 8.484 17.5 18.578 1 96.06 90 GLN A C 1
ATOM 734 O O . GLN A 1 90 ? 8.227 16.469 19.188 1 96.06 90 GLN A O 1
ATOM 739 N N . LEU A 1 91 ? 8.656 17.609 17.312 1 96.38 91 LEU A N 1
ATOM 740 C CA . LEU A 1 91 ? 8.531 16.406 16.484 1 96.38 91 LEU A CA 1
ATOM 741 C C . LEU A 1 91 ? 9.562 15.359 16.875 1 96.38 91 LEU A C 1
ATOM 743 O O . LEU A 1 91 ? 9.242 14.172 16.969 1 96.38 91 LEU A O 1
ATOM 747 N N . LYS A 1 92 ? 10.766 15.828 17.141 1 95.19 92 LYS A N 1
ATOM 748 C CA . LYS A 1 92 ? 11.844 14.914 17.531 1 95.19 92 LYS A CA 1
ATOM 749 C C . LYS A 1 92 ? 11.523 14.211 18.844 1 95.19 92 LYS A C 1
ATOM 751 O O . LYS A 1 92 ? 11.93 13.07 19.062 1 95.19 92 LYS A O 1
ATOM 756 N N . LYS A 1 93 ? 10.805 14.82 19.609 1 93.5 93 LYS A N 1
ATOM 757 C CA . LYS A 1 93 ? 10.43 14.242 20.891 1 93.5 93 LYS A CA 1
ATOM 758 C C . LYS A 1 93 ? 9.352 13.172 20.719 1 93.5 93 LYS A C 1
ATOM 760 O O . LYS A 1 93 ? 9.164 12.312 21.578 1 93.5 93 LYS A O 1
ATOM 765 N N . LEU A 1 94 ? 8.648 13.289 19.609 1 90.88 94 LEU A N 1
ATOM 766 C CA . LEU A 1 94 ? 7.523 12.391 19.375 1 90.88 94 LEU A CA 1
ATOM 767 C C . LEU A 1 94 ? 7.984 11.117 18.672 1 90.88 94 LEU A C 1
ATOM 769 O O . LEU A 1 94 ? 7.32 10.086 18.75 1 90.88 94 LEU A O 1
ATOM 773 N N . ILE A 1 95 ? 9.055 11.297 17.969 1 86.56 95 ILE A N 1
ATOM 774 C CA . ILE A 1 95 ? 9.453 10.164 17.141 1 86.56 95 ILE A CA 1
ATOM 775 C C . ILE A 1 95 ? 10.641 9.445 17.781 1 86.56 95 ILE A C 1
ATOM 777 O O . ILE A 1 95 ? 11.438 10.062 18.5 1 86.56 95 ILE A O 1
ATOM 781 N N . MET B 1 1 ? -5.523 7.355 -6.48 1 66.75 1 MET B N 1
ATOM 782 C CA . MET B 1 1 ? -6.359 7.121 -5.305 1 66.75 1 MET B CA 1
ATOM 783 C C . MET B 1 1 ? -5.793 7.84 -4.086 1 66.75 1 MET B C 1
ATOM 785 O O . MET B 1 1 ? -4.582 8.047 -3.984 1 66.75 1 MET B O 1
ATOM 789 N N . ALA B 1 2 ? -6.734 8.445 -3.297 1 84.69 2 ALA B N 1
ATOM 790 C CA . ALA B 1 2 ? -6.324 9.234 -2.135 1 84.69 2 ALA B CA 1
ATOM 791 C C . ALA B 1 2 ? -5.762 8.328 -1.038 1 84.69 2 ALA B C 1
ATOM 793 O O . ALA B 1 2 ? -6.113 7.148 -0.958 1 84.69 2 ALA B O 1
ATOM 794 N N . TYR B 1 3 ? -4.66 8.922 -0.425 1 96.5 3 TYR B N 1
ATOM 795 C CA . TYR B 1 3 ? -4.113 8.234 0.74 1 96.5 3 TYR B CA 1
ATOM 796 C C . TYR B 1 3 ? -5.098 8.266 1.902 1 96.5 3 TYR B C 1
ATOM 798 O O . TYR B 1 3 ? -5.863 9.219 2.053 1 96.5 3 TYR B O 1
ATOM 806 N N . GLU B 1 4 ? -5.105 7.148 2.641 1 97 4 GLU B N 1
ATOM 807 C CA . GLU B 1 4 ? -5.82 7.16 3.916 1 97 4 GLU B CA 1
ATOM 808 C C . GLU B 1 4 ? -5.07 7.98 4.961 1 97 4 GLU B C 1
ATOM 810 O O . GLU B 1 4 ? -3.896 7.719 5.238 1 97 4 GLU B O 1
ATOM 815 N N . ILE B 1 5 ? -5.773 8.93 5.555 1 98.62 5 ILE B N 1
ATOM 816 C CA . ILE B 1 5 ? -5.176 9.781 6.578 1 98.62 5 ILE B CA 1
ATOM 817 C C . ILE B 1 5 ? -5.379 9.148 7.953 1 98.62 5 ILE B C 1
ATOM 819 O O . ILE B 1 5 ? -6.496 8.758 8.305 1 98.62 5 ILE B O 1
ATOM 823 N N . VAL B 1 6 ? -4.285 9.086 8.766 1 98.5 6 VAL B N 1
ATOM 824 C CA . VAL B 1 6 ? -4.328 8.594 10.133 1 98.5 6 VAL B CA 1
ATOM 825 C C . VAL B 1 6 ? -3.67 9.609 11.07 1 98.5 6 VAL B C 1
ATOM 827 O O . VAL B 1 6 ? -2.467 9.531 11.328 1 98.5 6 VAL B O 1
ATOM 830 N N . PRO B 1 7 ? -4.477 10.453 11.609 1 98.69 7 PRO B N 1
ATOM 831 C CA . PRO B 1 7 ? -3.914 11.461 12.508 1 98.69 7 PRO B CA 1
ATOM 832 C C . PRO B 1 7 ? -3.51 10.891 13.859 1 98.69 7 PRO B C 1
ATOM 834 O O . PRO B 1 7 ? -4.199 10.016 14.398 1 98.69 7 PRO B O 1
ATOM 837 N N . SER B 1 8 ? -2.406 11.367 14.398 1 98.31 8 SER B N 1
ATOM 838 C CA . SER B 1 8 ? -1.989 10.992 15.742 1 98.31 8 SER B CA 1
ATOM 839 C C . SER B 1 8 ? -2.914 11.594 16.797 1 98.31 8 SER B C 1
ATOM 841 O O . SER B 1 8 ? -3.699 12.5 16.5 1 98.31 8 SER B O 1
ATOM 843 N N . LYS B 1 9 ? -2.752 11.117 18.016 1 97.12 9 LYS B N 1
ATOM 844 C CA . LYS B 1 9 ? -3.527 11.68 19.109 1 97.12 9 LYS B CA 1
ATOM 845 C C . LYS B 1 9 ? -3.211 13.164 19.297 1 97.12 9 LYS B C 1
ATOM 847 O O . LYS B 1 9 ? -4.102 13.961 19.609 1 97.12 9 LYS B O 1
ATOM 852 N N . HIS B 1 10 ? -1.996 13.461 19.109 1 97.12 10 HIS B N 1
ATOM 853 C CA . HIS B 1 10 ? -1.569 14.852 19.25 1 97.12 10 HIS B CA 1
ATOM 854 C C . HIS B 1 10 ? -2.262 15.742 18.234 1 97.12 10 HIS B C 1
ATOM 856 O O . HIS B 1 10 ? -2.711 16.844 18.562 1 97.12 10 HIS B O 1
ATOM 862 N N . VAL B 1 11 ? -2.375 15.25 17.094 1 98.5 11 VAL B N 1
ATOM 863 C CA . VAL B 1 11 ? -2.984 16 16 1 98.5 11 VAL B CA 1
ATOM 864 C C . VAL B 1 11 ? -4.484 16.156 16.25 1 98.5 11 VAL B C 1
ATOM 866 O O . VAL B 1 11 ? -5.039 17.25 16.109 1 98.5 11 VAL B O 1
ATOM 869 N N . ILE B 1 12 ? -5.086 15.062 16.688 1 98.19 12 ILE B N 1
ATOM 870 C CA . ILE B 1 12 ? -6.52 15.086 16.953 1 98.19 12 ILE B CA 1
ATOM 871 C C . ILE B 1 12 ? -6.816 16.094 18.062 1 98.19 12 ILE B C 1
ATOM 873 O O . ILE B 1 12 ? -7.715 16.922 17.922 1 98.19 12 ILE B O 1
ATOM 877 N N . LYS B 1 13 ? -6.062 16.062 19.031 1 97.31 13 LYS B N 1
ATOM 878 C CA . LYS B 1 13 ? -6.27 16.969 20.172 1 97.31 13 LYS B CA 1
ATOM 879 C C . LYS B 1 13 ? -6.043 18.406 19.75 1 97.31 13 LYS B C 1
ATOM 881 O O . LYS B 1 13 ? -6.812 19.297 20.125 1 97.31 13 LYS B O 1
ATOM 886 N N . TYR B 1 14 ? -4.996 18.625 19.047 1 97.81 14 TYR B N 1
ATOM 887 C CA . TYR B 1 14 ? -4.66 19.969 18.609 1 97.81 14 TYR B CA 1
ATOM 888 C C . TYR B 1 14 ? -5.797 20.578 17.797 1 97.81 14 TYR B C 1
ATOM 890 O O . TYR B 1 14 ? -6.23 21.703 18.062 1 97.81 14 TYR B O 1
ATOM 898 N N . LEU B 1 15 ? -6.328 19.875 16.891 1 97.88 15 LEU B N 1
ATOM 899 C CA . LEU B 1 15 ? -7.363 20.375 15.992 1 97.88 15 LEU B CA 1
ATOM 900 C C . LEU B 1 15 ? -8.68 20.578 16.734 1 97.88 15 LEU B C 1
ATOM 902 O O . LEU B 1 15 ? -9.43 21.516 16.438 1 97.88 15 LEU B O 1
ATOM 906 N N . LYS B 1 16 ? -8.891 19.688 17.656 1 96.94 16 LYS B N 1
ATOM 907 C CA . LYS B 1 16 ? -10.117 19.781 18.438 1 96.94 16 LYS B CA 1
ATOM 908 C C . LYS B 1 16 ? -10.125 21.047 19.281 1 96.94 16 LYS B C 1
ATOM 910 O O . LYS B 1 16 ? -11.18 21.656 19.5 1 96.94 16 LYS B O 1
ATOM 915 N N . LYS B 1 17 ? -9 21.438 19.609 1 96.75 17 LYS B N 1
ATOM 916 C CA . LYS B 1 17 ? -8.883 22.562 20.547 1 96.75 17 LYS B CA 1
ATOM 917 C C . LYS B 1 17 ? -8.859 23.891 19.797 1 96.75 17 LYS B C 1
ATOM 919 O O . LYS B 1 17 ? -9.031 24.953 20.406 1 96.75 17 LYS B O 1
ATOM 924 N N . LEU B 1 18 ? -8.688 23.797 18.625 1 96.5 18 LEU B N 1
ATOM 925 C CA . LEU B 1 18 ? -8.602 25.031 17.844 1 96.5 18 LEU B CA 1
ATOM 926 C C . LEU B 1 18 ? -9.953 25.734 17.766 1 96.5 18 LEU B C 1
ATOM 928 O O . LEU B 1 18 ? -10.906 25.188 17.219 1 96.5 18 LEU B O 1
ATOM 932 N N . LYS B 1 19 ? -10.039 26.906 18.234 1 94.94 19 LYS B N 1
ATOM 933 C CA . LYS B 1 19 ? -11.289 27.656 18.312 1 94.94 19 LYS B CA 1
ATOM 934 C C . LYS B 1 19 ? -11.5 28.5 17.047 1 94.94 19 LYS B C 1
ATOM 936 O O . LYS B 1 19 ? -12.641 28.75 16.656 1 94.94 19 LYS B O 1
ATOM 941 N N . GLU B 1 20 ? -10.414 28.906 16.5 1 96.62 20 GLU B N 1
ATOM 942 C CA . GLU B 1 20 ? -10.492 29.734 15.305 1 96.62 20 GLU B CA 1
ATOM 943 C C . GLU B 1 20 ? -10.859 28.891 14.078 1 96.62 20 GLU B C 1
ATOM 945 O O . GLU B 1 20 ? -10.016 28.203 13.508 1 96.62 20 GLU B O 1
ATOM 950 N N . LYS B 1 21 ? -12.031 29.016 13.609 1 97 21 LYS B N 1
ATOM 951 C CA . LYS B 1 21 ? -12.602 28.141 12.586 1 97 21 LYS B CA 1
ATOM 952 C C . LYS B 1 21 ? -11.828 28.266 11.273 1 97 21 LYS B C 1
ATOM 954 O O . LYS B 1 21 ? -11.484 27.266 10.648 1 97 21 LYS B O 1
ATOM 959 N N . PRO B 1 22 ? -11.531 29.484 10.891 1 97.88 22 PRO B N 1
ATOM 960 C CA . PRO B 1 22 ? -10.797 29.578 9.625 1 97.88 22 PRO B CA 1
ATOM 961 C C . PRO B 1 22 ? -9.438 28.891 9.672 1 97.88 22 PRO B C 1
ATOM 963 O O . PRO B 1 22 ? -9.016 28.281 8.688 1 97.88 22 PRO B O 1
ATOM 966 N N . LEU B 1 23 ? -8.805 29.062 10.75 1 98.19 23 LEU B N 1
ATOM 967 C C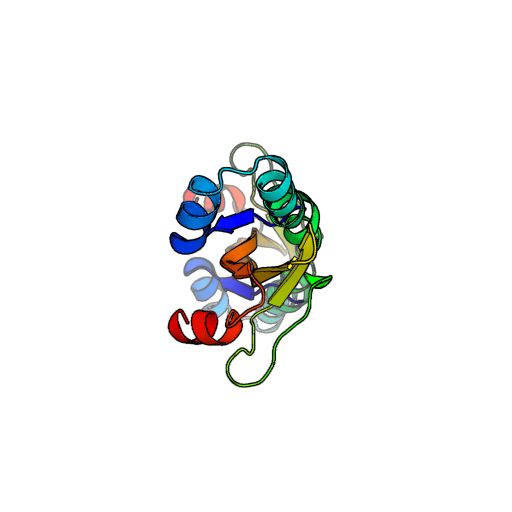A . LEU B 1 23 ? -7.52 28.391 10.914 1 98.19 23 LEU B CA 1
ATOM 968 C C . LEU B 1 23 ? -7.688 26.875 10.891 1 98.19 23 LEU B C 1
ATOM 970 O O . LEU B 1 23 ? -6.922 26.172 10.219 1 98.19 23 LEU B O 1
ATOM 974 N N . LYS B 1 24 ? -8.633 26.359 11.555 1 98.25 24 LYS B N 1
ATOM 975 C CA . LYS B 1 24 ? -8.922 24.938 11.555 1 98.25 24 LYS B CA 1
ATOM 976 C C . LYS B 1 24 ? -9.18 24.422 10.141 1 98.25 24 LYS B C 1
ATOM 978 O O . LYS B 1 24 ? -8.68 23.375 9.758 1 98.25 24 LYS B O 1
ATOM 983 N N . GLU B 1 25 ? -9.906 25.188 9.414 1 98.25 25 GLU B N 1
ATOM 984 C CA . GLU B 1 25 ? -10.234 24.797 8.039 1 98.25 25 GLU B CA 1
ATOM 985 C C . GLU B 1 25 ? -8.977 24.719 7.176 1 98.25 25 GLU B C 1
ATOM 987 O O . GLU B 1 25 ? -8.875 23.859 6.297 1 98.25 25 GLU B O 1
ATOM 992 N N . LYS B 1 26 ? -8.102 25.594 7.449 1 98.62 26 LYS B N 1
ATOM 993 C CA . LYS B 1 26 ? -6.852 25.562 6.703 1 98.62 26 LYS B CA 1
ATOM 994 C C . LYS B 1 26 ? -6.086 24.266 6.973 1 98.62 26 LYS B C 1
ATOM 996 O O . LYS B 1 26 ? -5.539 23.656 6.051 1 98.62 26 LYS B O 1
ATOM 1001 N N . PHE B 1 27 ? -6.039 23.875 8.203 1 98.75 27 PHE B N 1
ATOM 1002 C CA . PHE B 1 27 ? -5.402 22.609 8.539 1 98.75 27 PHE B CA 1
ATOM 1003 C C . PHE B 1 27 ? -6.102 21.453 7.844 1 98.75 27 PHE B C 1
ATOM 1005 O O . PHE B 1 27 ? -5.449 20.609 7.23 1 98.75 27 PHE B O 1
ATOM 1012 N N . LEU B 1 28 ? -7.387 21.453 7.914 1 98.38 28 LEU B N 1
ATOM 1013 C CA . LEU B 1 28 ? -8.156 20.359 7.352 1 98.38 28 LEU B CA 1
ATOM 1014 C C . LEU B 1 28 ? -7.984 20.297 5.84 1 98.38 28 LEU B C 1
ATOM 1016 O O . LEU B 1 28 ? -7.824 19.203 5.277 1 98.38 28 LEU B O 1
ATOM 1020 N N . ASN B 1 29 ? -7.996 21.406 5.223 1 98.62 29 ASN B N 1
ATOM 1021 C CA . ASN B 1 29 ? -7.777 21.438 3.781 1 98.62 29 ASN B CA 1
ATOM 1022 C C . ASN B 1 29 ? -6.395 20.922 3.41 1 98.62 29 ASN B C 1
ATOM 1024 O O . ASN B 1 29 ? -6.254 20.125 2.475 1 98.62 29 ASN B O 1
ATOM 1028 N N . LEU B 1 30 ? -5.406 21.359 4.148 1 98.75 30 LEU B N 1
ATOM 1029 C CA . LEU B 1 30 ? -4.047 20.906 3.875 1 98.75 30 LEU B CA 1
ATOM 1030 C C . LEU B 1 30 ? -3.943 19.391 4.027 1 98.75 30 LEU B C 1
ATOM 1032 O O . LEU B 1 30 ? -3.379 18.719 3.166 1 98.75 30 LEU B O 1
ATOM 1036 N N . ILE B 1 31 ? -4.527 18.859 5.055 1 98.69 31 ILE B N 1
ATOM 1037 C CA . ILE B 1 31 ? -4.367 17.438 5.395 1 98.69 31 ILE B CA 1
ATOM 1038 C C . ILE B 1 31 ? -5.203 16.578 4.449 1 98.69 31 ILE B C 1
ATOM 1040 O O . ILE B 1 31 ? -4.691 15.633 3.848 1 98.69 31 ILE B O 1
ATOM 1044 N N . TYR B 1 32 ? -6.426 16.984 4.176 1 98.19 32 TYR B N 1
ATOM 1045 C CA . TYR B 1 32 ? -7.352 16.047 3.541 1 98.19 32 TYR B CA 1
ATOM 1046 C C . TYR B 1 32 ? -7.52 16.359 2.061 1 98.19 32 TYR B C 1
ATOM 1048 O O . TYR B 1 32 ? -7.898 15.5 1.271 1 98.19 32 TYR B O 1
ATOM 1056 N N . ASP B 1 33 ? -7.184 17.547 1.698 1 97.81 33 ASP B N 1
ATOM 1057 C CA . ASP B 1 33 ? -7.383 17.922 0.301 1 97.81 33 ASP B CA 1
ATOM 1058 C C . ASP B 1 33 ? -6.051 18 -0.441 1 97.81 33 ASP B C 1
ATOM 1060 O O . ASP B 1 33 ? -6.02 17.953 -1.673 1 97.81 33 ASP B O 1
ATOM 1064 N N . GLU B 1 34 ? -5.039 18.172 0.275 1 98.31 34 GLU B N 1
ATOM 1065 C CA . GLU B 1 34 ? -3.75 18.312 -0.395 1 98.31 34 GLU B CA 1
ATOM 1066 C C . GLU B 1 34 ? -2.85 17.109 -0.115 1 98.31 34 GLU B C 1
ATOM 1068 O O . GLU B 1 34 ? -2.557 16.328 -1.018 1 98.31 34 GLU B O 1
ATOM 1073 N N . ILE B 1 35 ? -2.568 16.859 1.131 1 98.56 35 ILE B N 1
ATOM 1074 C CA . ILE B 1 35 ? -1.63 15.805 1.489 1 98.56 35 ILE B CA 1
ATOM 1075 C C . ILE B 1 35 ? -2.221 14.445 1.121 1 98.56 35 ILE B C 1
ATOM 1077 O O . ILE B 1 35 ? -1.531 13.594 0.556 1 98.56 35 ILE B O 1
ATOM 1081 N N . ALA B 1 36 ? -3.467 14.312 1.403 1 98.31 36 ALA B N 1
ATOM 1082 C CA . ALA B 1 36 ? -4.129 13.039 1.113 1 98.31 36 ALA B CA 1
ATOM 1083 C C . ALA B 1 36 ? -4.086 12.727 -0.38 1 98.31 36 ALA B C 1
ATOM 1085 O O . ALA B 1 36 ? -4.066 11.562 -0.775 1 98.31 36 ALA B O 1
ATOM 1086 N N . ILE B 1 37 ? -4.055 13.742 -1.204 1 97.19 37 ILE B N 1
ATOM 1087 C CA . ILE B 1 37 ? -4.145 13.578 -2.65 1 97.19 37 ILE B CA 1
ATOM 1088 C C . ILE B 1 37 ? -2.744 13.406 -3.236 1 97.19 37 ILE B C 1
ATOM 1090 O O . ILE B 1 37 ? -2.51 12.508 -4.055 1 97.19 37 ILE B O 1
ATOM 1094 N N . ASP B 1 38 ? -1.846 14.258 -2.811 1 97.5 38 ASP B N 1
ATOM 1095 C CA . ASP B 1 38 ? -0.463 14.18 -3.271 1 97.5 38 ASP B CA 1
ATOM 1096 C C . ASP B 1 38 ? 0.509 14.562 -2.158 1 97.5 38 ASP B C 1
ATOM 1098 O O . ASP B 1 38 ? 0.966 15.711 -2.094 1 97.5 38 ASP B O 1
ATOM 1102 N N . PRO B 1 39 ? 0.898 13.539 -1.423 1 98.19 39 PRO B N 1
ATOM 1103 C CA . PRO B 1 39 ? 1.763 13.828 -0.276 1 98.19 39 PRO B CA 1
ATOM 1104 C C . PRO B 1 39 ? 3.186 14.195 -0.688 1 98.19 39 PRO B C 1
ATOM 1106 O O . PRO B 1 39 ? 3.951 14.719 0.127 1 98.19 39 PRO B O 1
ATOM 1109 N N . TYR B 1 40 ? 3.506 14.023 -1.924 1 97.75 40 TYR B N 1
ATOM 1110 C CA . TYR B 1 40 ? 4.883 14.227 -2.359 1 97.75 40 TYR B CA 1
ATOM 1111 C C . TYR B 1 40 ? 5.129 15.695 -2.703 1 97.75 40 TYR B C 1
ATOM 1113 O O . TYR B 1 40 ? 6.25 16.078 -3.055 1 97.75 40 TYR B O 1
ATOM 1121 N N . LYS B 1 41 ? 4.105 16.5 -2.529 1 97.81 41 LYS B N 1
ATOM 1122 C CA . LYS B 1 41 ? 4.266 17.938 -2.729 1 97.81 41 LYS B CA 1
ATOM 1123 C C . LYS B 1 41 ? 4.949 18.578 -1.527 1 97.81 41 LYS B C 1
ATOM 1125 O O . LYS B 1 41 ? 5.441 19.703 -1.619 1 97.81 41 LYS B O 1
ATOM 1130 N N . GLY B 1 42 ? 4.895 17.844 -0.434 1 98.25 42 GLY B N 1
ATOM 1131 C CA . GLY B 1 42 ? 5.574 18.359 0.748 1 98.25 42 GLY B CA 1
ATOM 1132 C C . GLY B 1 42 ? 7.086 18.234 0.667 1 98.25 42 GLY B C 1
ATOM 1133 O O . GLY B 1 42 ? 7.629 17.891 -0.384 1 98.25 42 GLY B O 1
ATOM 1134 N N . GLU B 1 43 ? 7.656 18.578 1.801 1 97.94 43 GLU B N 1
ATOM 1135 C CA . GLU B 1 43 ? 9.109 18.531 1.87 1 97.94 43 GLU B CA 1
ATOM 1136 C C . GLU B 1 43 ? 9.586 17.344 2.697 1 97.94 43 GLU B C 1
ATOM 1138 O O . GLU B 1 43 ? 9.148 17.156 3.832 1 97.94 43 GLU B O 1
ATOM 1143 N N . GLN B 1 44 ? 10.547 16.625 2.115 1 97.88 44 GLN B N 1
ATOM 1144 C CA . GLN B 1 44 ? 11.141 15.516 2.863 1 97.88 44 GLN B CA 1
ATOM 1145 C C . GLN B 1 44 ? 12.258 16 3.777 1 97.88 44 GLN B C 1
ATOM 1147 O O . GLN B 1 44 ? 13.148 16.734 3.34 1 97.88 44 GLN B O 1
ATOM 1152 N N . LYS B 1 45 ? 12.234 15.539 4.988 1 97.38 45 LYS B N 1
ATOM 1153 C CA . LYS B 1 45 ? 13.266 15.922 5.945 1 97.38 45 LYS B CA 1
ATOM 1154 C C . LYS B 1 45 ? 14.461 14.984 5.879 1 97.38 45 LYS B C 1
ATOM 1156 O O . LYS B 1 45 ? 14.391 13.93 5.238 1 97.38 45 LYS B O 1
ATOM 1161 N N . THR B 1 46 ? 15.555 15.445 6.453 1 95.94 46 THR B N 1
ATOM 1162 C CA . THR B 1 46 ? 16.797 14.68 6.41 1 95.94 46 THR B CA 1
ATOM 1163 C C . THR B 1 46 ? 17.375 14.5 7.812 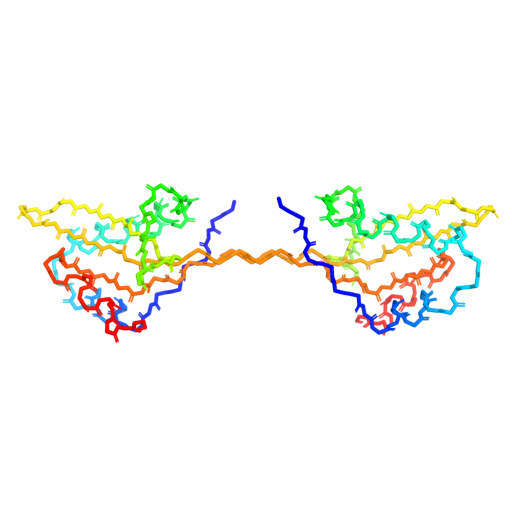1 95.94 46 THR B C 1
ATOM 1165 O O . THR B 1 46 ? 16.766 14.945 8.797 1 95.94 46 THR B O 1
ATOM 1168 N N . GLY B 1 47 ? 18.422 13.703 7.863 1 94.94 47 GLY B N 1
ATOM 1169 C CA . GLY B 1 47 ? 19.062 13.5 9.156 1 94.94 47 GLY B CA 1
ATOM 1170 C C . GLY B 1 47 ? 18.219 12.656 10.102 1 94.94 47 GLY B C 1
ATOM 1171 O O . GLY B 1 47 ? 17.719 11.602 9.719 1 94.94 47 GLY B O 1
ATOM 1172 N N . ASP B 1 48 ? 18.047 13.227 11.352 1 94.06 48 ASP B N 1
ATOM 1173 C CA . ASP B 1 48 ? 17.328 12.508 12.391 1 94.06 48 ASP B CA 1
ATOM 1174 C C . ASP B 1 48 ? 15.844 12.367 12.039 1 94.06 48 ASP B C 1
ATOM 1176 O O . ASP B 1 48 ? 15.133 11.547 12.617 1 94.06 48 ASP B O 1
ATOM 1180 N N . LEU B 1 49 ? 15.422 13.148 11.031 1 96.12 49 LEU B N 1
ATOM 1181 C CA . LEU B 1 49 ? 14.008 13.156 10.68 1 96.12 49 LEU B CA 1
ATOM 1182 C C . LEU B 1 49 ? 13.789 12.531 9.305 1 96.12 49 LEU B C 1
ATOM 1184 O O . LEU B 1 49 ? 12.758 12.766 8.664 1 96.12 49 LEU B O 1
ATOM 1188 N N . SER B 1 50 ? 14.766 11.727 8.922 1 95.56 50 SER B N 1
ATOM 1189 C CA . SER B 1 50 ? 14.641 11.039 7.641 1 95.56 50 SER B CA 1
ATOM 1190 C C . SER B 1 50 ? 13.367 10.211 7.582 1 95.56 50 SER B C 1
ATOM 1192 O O . SER B 1 50 ? 13.008 9.539 8.555 1 95.56 50 SER B O 1
ATOM 1194 N N . GLY B 1 51 ? 12.664 10.289 6.406 1 96.19 51 GLY B N 1
ATOM 1195 C CA . GLY B 1 51 ? 11.422 9.555 6.234 1 96.19 51 GLY B CA 1
ATOM 1196 C C . GLY B 1 51 ? 10.188 10.391 6.531 1 96.19 51 GLY B C 1
ATOM 1197 O O . GLY B 1 51 ? 9.078 10.023 6.16 1 96.19 51 GLY B O 1
ATOM 1198 N N . ILE B 1 52 ? 10.445 11.508 7.242 1 98.06 52 ILE B N 1
ATOM 1199 C CA . ILE B 1 52 ? 9.336 12.391 7.586 1 98.06 52 ILE B CA 1
ATOM 1200 C C . ILE B 1 52 ? 9.203 13.484 6.527 1 98.06 52 ILE B C 1
ATOM 1202 O O . ILE B 1 52 ? 10.203 13.977 6 1 98.06 52 ILE B O 1
ATOM 1206 N N . TRP B 1 53 ? 7.969 13.758 6.203 1 98.75 53 TRP B N 1
ATOM 1207 C CA . TRP B 1 53 ? 7.629 14.859 5.309 1 98.75 53 TRP B CA 1
ATOM 1208 C C . TRP B 1 53 ? 6.957 15.992 6.074 1 98.75 53 TRP B C 1
ATOM 1210 O O . TRP B 1 53 ? 6.41 15.781 7.16 1 98.75 53 TRP B O 1
ATOM 1220 N N . SER B 1 54 ? 6.984 17.188 5.551 1 98.62 54 SER B N 1
ATOM 1221 C CA . SER B 1 54 ? 6.289 18.328 6.145 1 98.62 54 SER B CA 1
ATOM 1222 C C . SER B 1 54 ? 5.656 19.219 5.074 1 98.62 54 SER B C 1
ATOM 1224 O O . SER B 1 54 ? 6.156 19.281 3.947 1 98.62 54 SER B O 1
ATOM 1226 N N . SER B 1 55 ? 4.598 19.812 5.375 1 98.62 55 SER B N 1
ATOM 1227 C CA . SER B 1 55 ? 3.896 20.828 4.605 1 98.62 55 SER B CA 1
ATOM 1228 C C . SER B 1 55 ? 3.281 21.891 5.52 1 98.62 55 SER B C 1
ATOM 1230 O O . SER B 1 55 ? 3.131 21.656 6.723 1 98.62 55 SER B O 1
ATOM 1232 N N . GLY B 1 56 ? 3.025 23.047 4.965 1 98.5 56 GLY B N 1
ATOM 1233 C CA . GLY B 1 56 ? 2.518 24.094 5.844 1 98.5 56 GLY B CA 1
ATOM 1234 C C . GLY B 1 56 ? 1.846 25.219 5.098 1 98.5 56 GLY B C 1
ATOM 1235 O O . GLY B 1 56 ? 1.649 25.141 3.881 1 98.5 56 GLY B O 1
ATOM 1236 N N . PHE B 1 57 ? 1.479 26.234 5.848 1 98.56 57 PHE B N 1
ATOM 1237 C CA . PHE B 1 57 ? 0.828 27.438 5.344 1 98.56 57 PHE B CA 1
ATOM 1238 C C . PHE B 1 57 ? 1.019 28.609 6.305 1 98.56 57 PHE B C 1
ATOM 1240 O O . PHE B 1 57 ? 1.454 28.422 7.441 1 98.56 57 PHE B O 1
ATOM 1247 N N . LYS B 1 58 ? 0.732 29.828 5.699 1 98.25 58 LYS B N 1
ATOM 1248 C CA . LYS B 1 58 ? 0.708 31.031 6.523 1 98.25 58 LYS B CA 1
ATOM 1249 C C . LYS B 1 58 ? -0.724 31.484 6.789 1 98.25 58 LYS B C 1
ATOM 1251 O O . LYS B 1 58 ? -1.576 31.422 5.902 1 98.25 58 LYS B O 1
ATOM 1256 N N . TYR B 1 59 ? -0.878 31.875 8.109 1 97.62 59 TYR B N 1
ATOM 1257 C CA . TYR B 1 59 ? -2.166 32.406 8.508 1 97.62 59 TYR B CA 1
ATOM 1258 C C . TYR B 1 59 ? -1.989 33.531 9.555 1 97.62 59 TYR B C 1
ATOM 1260 O O . TYR B 1 59 ? -1.389 33.281 10.609 1 97.62 59 TYR B O 1
ATOM 1268 N N . ALA B 1 60 ? -2.492 34.688 9.219 1 96.75 60 ALA B N 1
ATOM 1269 C CA . ALA B 1 60 ? -2.459 35.844 10.117 1 96.75 60 ALA B CA 1
ATOM 1270 C C . ALA B 1 60 ? -1.045 36.094 10.625 1 96.75 60 ALA B C 1
ATOM 1272 O O . ALA B 1 60 ? -0.835 36.281 11.828 1 96.75 60 ALA B O 1
ATOM 1273 N N . GLY B 1 61 ? -0.168 35.938 9.836 1 97.12 61 GLY B N 1
ATOM 1274 C CA . GLY B 1 61 ? 1.214 36.281 10.117 1 97.12 61 GLY B CA 1
ATOM 1275 C C . GLY B 1 61 ? 1.989 35.156 10.781 1 97.12 61 GLY B C 1
ATOM 1276 O O . GLY B 1 61 ? 3.188 35.281 11.047 1 97.12 61 GLY B O 1
ATOM 1277 N N . THR B 1 62 ? 1.271 34.125 11.023 1 97.88 62 THR B N 1
ATOM 1278 C CA . THR B 1 62 ? 1.915 33 11.688 1 97.88 62 THR B CA 1
ATOM 1279 C C . THR B 1 62 ? 2.08 31.828 10.719 1 97.88 62 THR B C 1
ATOM 1281 O O . THR B 1 62 ? 1.197 31.562 9.898 1 97.88 62 THR B O 1
ATOM 1284 N N . THR B 1 63 ? 3.277 31.141 10.812 1 98.31 63 THR B N 1
ATOM 1285 C CA . THR B 1 63 ? 3.514 29.969 9.992 1 98.31 63 THR B CA 1
ATOM 1286 C C . THR B 1 63 ? 3.125 28.703 10.742 1 98.31 63 THR B C 1
ATOM 1288 O O . THR B 1 63 ? 3.463 28.531 11.914 1 98.31 63 THR B O 1
ATOM 1291 N N . TYR B 1 64 ? 2.387 27.781 10.016 1 98.69 64 TYR B N 1
ATOM 1292 C CA . TYR B 1 64 ? 1.949 26.516 10.578 1 98.69 64 TYR B CA 1
ATOM 1293 C C . TYR B 1 64 ? 2.496 25.344 9.773 1 98.69 64 TYR B C 1
ATOM 1295 O O . TYR B 1 64 ? 2.805 25.484 8.586 1 98.69 64 TYR B O 1
ATOM 1303 N N . ARG B 1 65 ? 2.646 24.172 10.438 1 98.62 65 ARG B N 1
ATOM 1304 C CA . ARG B 1 65 ? 3.227 22.984 9.797 1 98.62 65 ARG B CA 1
ATOM 1305 C C . ARG B 1 65 ? 2.453 21.719 10.172 1 98.62 65 ARG B C 1
ATOM 1307 O O . ARG B 1 65 ? 1.863 21.641 11.25 1 98.62 65 ARG B O 1
ATOM 1314 N N . VAL B 1 66 ? 2.516 20.828 9.211 1 98.81 66 VAL B N 1
ATOM 1315 C CA . VAL B 1 66 ? 2.061 19.469 9.398 1 98.81 66 VAL B CA 1
ATOM 1316 C C . VAL B 1 66 ? 3.191 18.484 9.062 1 98.81 66 VAL B C 1
ATOM 1318 O O . VAL B 1 66 ? 3.842 18.625 8.023 1 98.81 66 VAL B O 1
ATOM 1321 N N . ALA B 1 67 ? 3.461 17.562 9.953 1 98.88 67 ALA B N 1
ATOM 1322 C CA . ALA B 1 67 ? 4.434 16.5 9.711 1 98.88 67 ALA B CA 1
ATOM 1323 C C . ALA B 1 67 ? 3.738 15.148 9.516 1 98.88 67 ALA B C 1
ATOM 1325 O O . ALA B 1 67 ? 2.787 14.828 10.234 1 98.88 67 ALA B O 1
ATOM 1326 N N . TYR B 1 68 ? 4.25 14.422 8.484 1 98.88 68 TYR B N 1
ATOM 1327 C CA . TYR B 1 68 ? 3.576 13.164 8.172 1 98.88 68 TYR B CA 1
ATOM 1328 C C . TYR B 1 68 ? 4.539 12.172 7.535 1 98.88 68 TYR B C 1
ATOM 1330 O O . TYR B 1 68 ? 5.637 12.539 7.117 1 98.88 68 TYR B O 1
ATOM 1338 N N . GLU B 1 69 ? 4.168 10.961 7.551 1 98.44 69 GLU B N 1
ATOM 1339 C CA . GLU B 1 69 ? 4.859 9.906 6.82 1 98.44 69 GLU B CA 1
ATOM 1340 C C . GLU B 1 69 ? 4.047 9.438 5.617 1 98.44 69 GLU B C 1
ATOM 1342 O O . GLU B 1 69 ? 2.844 9.695 5.535 1 98.44 69 GLU B O 1
ATOM 1347 N N . ILE B 1 70 ? 4.773 8.852 4.645 1 97.56 70 ILE B N 1
ATOM 1348 C CA . ILE B 1 70 ? 4.129 8.211 3.504 1 97.56 70 ILE B CA 1
ATOM 1349 C C . ILE B 1 70 ? 4.41 6.707 3.537 1 97.56 70 ILE B C 1
ATOM 1351 O O . ILE B 1 70 ? 5.562 6.281 3.418 1 97.56 70 ILE B O 1
ATOM 1355 N N . ILE B 1 71 ? 3.348 5.957 3.795 1 95.69 71 ILE B N 1
ATOM 1356 C CA . ILE B 1 71 ? 3.482 4.508 3.855 1 95.69 71 ILE B CA 1
ATOM 1357 C C . ILE B 1 71 ? 2.75 3.871 2.676 1 95.69 71 ILE B C 1
ATOM 1359 O O . ILE B 1 71 ? 1.529 4.004 2.553 1 95.69 71 ILE B O 1
ATOM 1363 N N . GLU B 1 72 ? 3.525 3.264 1.828 1 93.06 72 GLU B N 1
ATOM 1364 C CA . GLU B 1 72 ? 2.975 2.533 0.691 1 93.06 72 GLU B CA 1
ATOM 1365 C C . GLU B 1 72 ? 3.402 1.068 0.719 1 93.06 72 GLU B C 1
ATOM 1367 O O . GLU B 1 72 ? 4.598 0.765 0.755 1 93.06 72 GLU B O 1
ATOM 1372 N N . ASN B 1 73 ? 2.387 0.289 0.885 1 92.62 73 ASN B N 1
ATOM 1373 C CA . ASN B 1 73 ? 2.637 -1.146 0.82 1 92.62 73 ASN B CA 1
ATOM 1374 C C . ASN B 1 73 ? 1.932 -1.785 -0.373 1 92.62 73 ASN B C 1
ATOM 1376 O O . ASN B 1 73 ? 0.753 -1.518 -0.618 1 92.62 73 ASN B O 1
ATOM 1380 N N . LYS B 1 74 ? 2.73 -2.314 -1.201 1 95 74 LYS B N 1
ATOM 1381 C CA . LYS B 1 74 ? 2.23 -3.08 -2.34 1 95 74 LYS B CA 1
ATOM 1382 C C . LYS B 1 74 ? 2.617 -4.551 -2.227 1 95 74 LYS B C 1
ATOM 1384 O O . LYS B 1 74 ? 3.783 -4.91 -2.416 1 95 74 LYS B O 1
ATOM 1389 N N . VAL B 1 75 ? 1.635 -5.422 -1.918 1 97.25 75 VAL B N 1
ATOM 1390 C CA . VAL B 1 75 ? 1.923 -6.824 -1.632 1 97.25 75 VAL B CA 1
ATOM 1391 C C . VAL B 1 75 ? 1.043 -7.719 -2.502 1 97.25 75 VAL B C 1
ATOM 1393 O O . VAL B 1 75 ? -0.144 -7.445 -2.688 1 97.25 75 VAL B O 1
ATOM 1396 N N . ILE B 1 76 ? 1.63 -8.773 -2.982 1 98.31 76 ILE B N 1
ATOM 1397 C CA . ILE B 1 76 ? 0.908 -9.781 -3.75 1 98.31 76 ILE B CA 1
ATOM 1398 C C . ILE B 1 76 ? 0.955 -11.117 -3.016 1 98.31 76 ILE B C 1
ATOM 1400 O O . ILE B 1 76 ? 1.923 -11.867 -3.145 1 98.31 76 ILE B O 1
ATOM 1404 N N . PRO B 1 77 ? -0.093 -11.461 -2.215 1 98.5 77 PRO B N 1
ATOM 1405 C CA . PRO B 1 77 ? -0.255 -12.852 -1.789 1 98.5 77 PRO B CA 1
ATOM 1406 C C . PRO B 1 77 ? -0.506 -13.797 -2.959 1 98.5 77 PRO B C 1
ATOM 1408 O O . PRO B 1 77 ? -1.484 -13.633 -3.691 1 98.5 77 PRO B O 1
ATOM 1411 N N . VAL B 1 78 ? 0.38 -14.695 -3.137 1 98.81 78 VAL B N 1
ATOM 1412 C CA . VAL B 1 78 ? 0.16 -15.758 -4.113 1 98.81 78 VAL B CA 1
ATOM 1413 C C . VAL B 1 78 ? -0.494 -16.953 -3.438 1 98.81 78 VAL B C 1
ATOM 1415 O O . VAL B 1 78 ? 0.111 -17.594 -2.574 1 98.81 78 VAL B O 1
ATOM 1418 N N . LEU B 1 79 ? -1.644 -17.281 -3.859 1 98.62 79 LEU B N 1
ATOM 1419 C CA . LEU B 1 79 ? -2.527 -18.156 -3.088 1 98.62 79 LEU B CA 1
ATOM 1420 C C . LEU B 1 79 ? -2.387 -19.609 -3.529 1 98.62 79 LEU B C 1
ATOM 1422 O O . LEU B 1 79 ? -2.369 -20.516 -2.695 1 98.62 79 LEU B O 1
ATOM 1426 N N . LEU B 1 80 ? -2.305 -19.812 -4.793 1 98.5 80 LEU B N 1
ATOM 1427 C CA . LEU B 1 80 ? -2.301 -21.172 -5.352 1 98.5 80 LEU B CA 1
ATOM 1428 C C . LEU B 1 80 ? -1.567 -21.203 -6.691 1 98.5 80 LEU B C 1
ATOM 1430 O O . LEU B 1 80 ? -1.621 -20.234 -7.457 1 98.5 80 LEU B O 1
ATOM 1434 N N . CYS B 1 81 ? -0.911 -22.188 -6.922 1 98.25 81 CYS B N 1
ATOM 1435 C CA . CYS B 1 81 ? -0.323 -22.531 -8.211 1 98.25 81 CYS B CA 1
ATOM 1436 C C . CYS B 1 81 ? -0.612 -23.984 -8.586 1 98.25 81 CYS B C 1
ATOM 1438 O O . CYS B 1 81 ? -0.714 -24.844 -7.707 1 98.25 81 CYS B O 1
ATOM 1440 N N . GLY B 1 82 ? -0.753 -24.219 -9.844 1 97.94 82 GLY B N 1
ATOM 1441 C CA . GLY B 1 82 ? -0.969 -25.578 -10.289 1 97.94 82 GLY B CA 1
ATOM 1442 C C . GLY B 1 82 ? -1.579 -25.672 -11.68 1 97.94 82 GLY B C 1
ATOM 1443 O O . GLY B 1 82 ? -1.625 -24.672 -12.406 1 97.94 82 GLY B O 1
ATOM 1444 N N . THR B 1 83 ? -1.981 -26.875 -12.039 1 97.94 83 THR B N 1
ATOM 1445 C CA . THR B 1 83 ? -2.646 -27.078 -13.32 1 97.94 83 THR B CA 1
ATOM 1446 C C . THR B 1 83 ? -4.035 -26.438 -13.312 1 97.94 83 THR B C 1
ATOM 1448 O O . THR B 1 83 ? -4.652 -26.297 -12.258 1 97.94 83 THR B O 1
ATOM 1451 N N . HIS B 1 84 ? -4.48 -26.094 -14.484 1 96.25 84 HIS B N 1
ATOM 1452 C CA . HIS B 1 84 ? -5.793 -25.469 -14.648 1 96.25 84 HIS B CA 1
ATOM 1453 C C . HIS B 1 84 ? -6.906 -26.422 -14.219 1 96.25 84 HIS B C 1
ATOM 1455 O O . HIS B 1 84 ? -7.945 -25.984 -13.727 1 96.25 84 HIS B O 1
ATOM 1461 N N . GLU B 1 85 ? -6.547 -27.625 -14.289 1 95.5 85 GLU B N 1
ATOM 1462 C CA . GLU B 1 85 ? -7.559 -28.609 -13.953 1 95.5 85 GLU B CA 1
ATOM 1463 C C . GLU B 1 85 ? -7.98 -28.5 -12.492 1 95.5 85 GLU B C 1
ATOM 1465 O O . GLU B 1 85 ? -7.145 -28.594 -11.586 1 95.5 85 GLU B O 1
ATOM 1470 N N . ASN B 1 86 ? -9.227 -28.297 -12.117 1 94.81 86 ASN B N 1
ATOM 1471 C CA . ASN B 1 86 ? -9.844 -28.156 -10.797 1 94.81 86 ASN B CA 1
ATOM 1472 C C . ASN B 1 86 ? -9.211 -27.016 -10 1 94.81 86 ASN B C 1
ATOM 1474 O O . ASN B 1 86 ? -9.281 -27.016 -8.766 1 94.81 86 ASN B O 1
ATOM 1478 N N . PHE B 1 87 ? -8.555 -26.25 -10.664 1 97.19 87 PHE B N 1
ATOM 1479 C CA . PHE B 1 87 ? -7.789 -25.188 -10.031 1 97.19 87 PHE B CA 1
ATOM 1480 C C . PHE B 1 87 ? -8.688 -24.297 -9.172 1 97.19 87 PHE B C 1
ATOM 1482 O O . PHE B 1 87 ? -8.406 -24.078 -7.992 1 97.19 87 PHE B O 1
ATOM 1489 N N . TYR B 1 88 ? -9.781 -23.875 -9.695 1 95.94 88 TYR B N 1
ATOM 1490 C CA . TYR B 1 88 ? -10.625 -22.906 -8.984 1 95.94 88 TYR B CA 1
ATOM 1491 C C . TYR B 1 88 ? -11.438 -23.594 -7.898 1 95.94 88 TYR B C 1
ATOM 1493 O O . TYR B 1 88 ? -11.758 -22.984 -6.875 1 95.94 88 TYR B O 1
ATOM 1501 N N . GLU B 1 89 ? -11.773 -24.844 -8.156 1 95.88 89 GLU B N 1
ATOM 1502 C CA . GLU B 1 89 ? -12.375 -25.625 -7.074 1 95.88 89 GLU B CA 1
ATOM 1503 C C . GLU B 1 89 ? -11.445 -25.688 -5.867 1 95.88 89 GLU B C 1
ATOM 1505 O O . GLU B 1 89 ? -11.883 -25.5 -4.73 1 95.88 89 GLU B O 1
ATOM 1510 N N . GLN B 1 90 ? -10.203 -25.938 -6.16 1 96.12 90 GLN B N 1
ATOM 1511 C CA . GLN B 1 90 ? -9.203 -25.969 -5.102 1 96.12 90 GLN B CA 1
ATOM 1512 C C . GLN B 1 90 ? -9.039 -24.609 -4.449 1 96.12 90 GLN B C 1
ATOM 1514 O O . GLN B 1 90 ? -8.922 -24.5 -3.227 1 96.12 90 GLN B O 1
ATOM 1519 N N . LEU B 1 91 ? -9.039 -23.641 -5.289 1 96.38 91 LEU B N 1
ATOM 1520 C CA . LEU B 1 91 ? -8.891 -22.281 -4.789 1 96.38 91 LEU B CA 1
ATOM 1521 C C . LEU B 1 91 ? -10.031 -21.922 -3.842 1 96.38 91 LEU B C 1
ATOM 1523 O O . LEU B 1 91 ? -9.805 -21.312 -2.789 1 96.38 91 LEU B O 1
ATOM 1527 N N . LYS B 1 92 ? -11.219 -22.328 -4.211 1 95.19 92 LYS B N 1
ATOM 1528 C CA . LYS B 1 92 ? -12.391 -22.031 -3.389 1 95.19 92 LYS B CA 1
ATOM 1529 C C . LYS B 1 92 ? -12.281 -22.703 -2.021 1 95.19 92 LYS B C 1
ATOM 1531 O O . LYS B 1 92 ? -12.773 -22.188 -1.024 1 95.19 92 LYS B O 1
ATOM 1536 N N . LYS B 1 93 ? -11.633 -23.734 -1.982 1 93.44 93 LYS B N 1
ATOM 1537 C CA . LYS B 1 93 ? -11.461 -24.453 -0.725 1 93.44 93 LYS B CA 1
ATOM 1538 C C . LYS B 1 93 ? -10.445 -23.75 0.172 1 93.44 93 LYS B C 1
ATOM 1540 O O . LYS B 1 93 ? -10.438 -23.953 1.388 1 93.44 93 LYS B O 1
ATOM 1545 N N . LEU B 1 94 ? -9.594 -22.969 -0.488 1 91 94 LEU B N 1
ATOM 1546 C CA . LEU B 1 94 ? -8.516 -22.328 0.245 1 91 94 LEU B CA 1
ATOM 1547 C C . LEU B 1 94 ? -8.961 -20.984 0.806 1 91 94 LEU B C 1
ATOM 1549 O O . LEU B 1 94 ? -8.391 -20.5 1.782 1 91 94 LEU B O 1
ATOM 1553 N N . ILE B 1 95 ? -9.914 -20.438 0.122 1 86.62 95 ILE B N 1
ATOM 1554 C CA . ILE B 1 95 ? -10.273 -19.078 0.521 1 86.62 95 ILE B CA 1
ATOM 1555 C C . ILE B 1 95 ? -11.57 -19.109 1.329 1 86.62 95 ILE B C 1
ATOM 1557 O O . ILE B 1 95 ? -12.414 -19.984 1.135 1 86.62 95 ILE B O 1
#

InterPro domains:
  IPR031552 ParE-like toxin [PF15781] (5-92)
  IPR035093 Toxin-antitoxin system, RelE/ParE toxin domain superfamily [G3DSA:3.30.2310.20] (1-90)
  IPR035093 Toxin-antitoxin system, RelE/ParE toxin domain superfamily [SSF143011] (1-86)

Foldseek 3Di:
DFADDDDDPVRVVVLVPDPPVVVSVVVVCCRRVPCRHPVPVFAADDDPRGQKTKDWDDDPRDIDMDIDGDDDDDDDDDQDDDDPVCRVVVVVVRD/DFADDDDDPVRVVVLVPDPPVVVSVVVVCCRRVPCRHPVPVFAADDDPRGQKTKDWDDDPRDIDMDIDGDDDDDDDDDQDDDDPVCRVVVVVVRD

Radius of gyration: 23.46 Å; Cα contacts (8 Å, |Δi|>4): 318; chains: 2; bounding box: 38×68×44 Å